Protein AF-0000000080269325 (afdb_homodimer)

Radius of gyration: 27.44 Å; Cα contacts (8 Å, |Δi|>4): 496; chains: 2; bounding box: 42×126×83 Å

pLDDT: mean 85.52, std 21.7, range [24.16, 98.81]

Organism: Selenomonas ruminantium (NCBI:txid971)

Structure (mmCIF, N/CA/C/O backbone):
data_AF-0000000080269325-model_v1
#
loop_
_entity.id
_entity.type
_entity.pdbx_description
1 polymer 'Uncharacterized protein'
#
loop_
_atom_site.group_PDB
_atom_site.id
_atom_site.type_symbol
_atom_site.label_atom_id
_atom_site.label_alt_id
_atom_site.label_comp_id
_atom_site.label_asym_id
_atom_site.label_entity_id
_atom_site.label_seq_id
_atom_site.pdbx_PDB_ins_code
_atom_site.Cartn_x
_atom_site.Cartn_y
_atom_site.Cartn_z
_atom_site.occupancy
_atom_site.B_iso_or_equiv
_atom_site.auth_seq_id
_atom_site.auth_comp_id
_atom_site.auth_asym_id
_atom_site.auth_atom_id
_atom_site.pdbx_PDB_model_num
ATOM 1 N N . MET A 1 1 ? 22.406 67.125 38.031 1 28.34 1 MET A N 1
ATOM 2 C CA . MET A 1 1 ? 22.188 66.312 36.844 1 28.34 1 MET A CA 1
ATOM 3 C C . MET A 1 1 ? 22 64.812 37.219 1 28.34 1 MET A C 1
ATOM 5 O O . MET A 1 1 ? 22.906 64.188 37.812 1 28.34 1 MET A O 1
ATOM 9 N N . LYS A 1 2 ? 20.719 64.438 37.844 1 40.41 2 LYS A N 1
ATOM 10 C CA . LYS A 1 2 ? 20.109 63.156 38.156 1 40.41 2 LYS A CA 1
ATOM 11 C C . LYS A 1 2 ? 20.344 62.125 37.031 1 40.41 2 LYS A C 1
ATOM 13 O O . LYS A 1 2 ? 20.25 62.469 35.844 1 40.41 2 LYS A O 1
ATOM 18 N N . LYS A 1 3 ? 21.219 61.062 37.281 1 39.69 3 LYS A N 1
ATOM 19 C CA . LYS A 1 3 ? 21.5 59.75 36.719 1 39.69 3 LYS A CA 1
ATOM 20 C C . LYS A 1 3 ? 20.203 59.062 36.25 1 39.69 3 LYS A C 1
ATOM 22 O O . LYS A 1 3 ? 19.406 58.625 37.094 1 39.69 3 LYS A O 1
ATOM 27 N N . ILE A 1 4 ? 19.484 59.5 35.312 1 47.56 4 ILE A N 1
ATOM 28 C CA . ILE A 1 4 ? 18.375 58.812 34.656 1 47.56 4 ILE A CA 1
ATOM 29 C C . ILE A 1 4 ? 18.812 57.469 34.156 1 47.56 4 ILE A C 1
ATOM 31 O O . ILE A 1 4 ? 19.672 57.375 33.281 1 47.56 4 ILE A O 1
ATOM 35 N N . THR A 1 5 ? 19.125 56.344 35.031 1 46.91 5 THR A N 1
ATOM 36 C CA . THR A 1 5 ? 19.297 54.938 34.688 1 46.91 5 THR A CA 1
ATOM 37 C C . THR A 1 5 ? 18.219 54.5 33.688 1 46.91 5 THR A C 1
ATOM 39 O O . THR A 1 5 ? 17.016 54.594 34 1 46.91 5 THR A O 1
ATOM 42 N N . ALA A 1 6 ? 18.406 54.594 32.344 1 46.53 6 ALA A N 1
ATOM 43 C CA . ALA A 1 6 ? 17.672 54.062 31.203 1 46.53 6 ALA A CA 1
ATOM 44 C C . ALA A 1 6 ? 17.359 52.562 31.391 1 46.53 6 ALA A C 1
ATOM 46 O O . ALA A 1 6 ? 18.281 51.75 31.578 1 46.53 6 ALA A O 1
ATOM 47 N N . ILE A 1 7 ? 16.328 52.188 32.156 1 48.53 7 ILE A N 1
ATOM 48 C CA . ILE A 1 7 ? 15.727 50.844 32.219 1 48.53 7 ILE A CA 1
ATOM 49 C C . ILE A 1 7 ? 15.547 50.281 30.828 1 48.53 7 ILE A C 1
ATOM 51 O O . ILE A 1 7 ? 14.82 50.844 30.016 1 48.53 7 ILE A O 1
ATOM 55 N N . LEU A 1 8 ? 16.547 49.688 30.172 1 48.22 8 LEU A N 1
ATOM 56 C CA . LEU A 1 8 ? 16.469 48.875 28.953 1 48.22 8 LEU A CA 1
ATOM 57 C C . LEU A 1 8 ? 15.406 47.781 29.094 1 48.22 8 LEU A C 1
ATOM 59 O O . LEU A 1 8 ? 15.531 46.906 29.938 1 48.22 8 LEU A O 1
ATOM 63 N N . THR A 1 9 ? 14.078 48.094 29.047 1 46.81 9 THR A N 1
ATOM 64 C CA . THR A 1 9 ? 13.055 47.062 28.906 1 46.81 9 THR A CA 1
ATOM 65 C C . THR A 1 9 ? 13.414 46.094 27.781 1 46.81 9 THR A C 1
ATOM 67 O O . THR A 1 9 ? 13.531 46.5 26.625 1 46.81 9 THR A O 1
ATOM 70 N N . ILE A 1 10 ? 14.242 45.125 28.062 1 47.03 10 ILE A N 1
ATOM 71 C CA . ILE A 1 10 ? 14.406 43.969 27.188 1 47.03 10 ILE A CA 1
ATOM 72 C C . ILE A 1 10 ? 13.047 43.469 26.719 1 47.03 10 ILE A C 1
ATOM 74 O O . ILE A 1 10 ? 12.25 43 27.531 1 47.03 10 ILE A O 1
ATOM 78 N N . LEU A 1 11 ? 12.352 44.25 25.828 1 45 11 LEU A N 1
ATOM 79 C CA . LEU A 1 11 ? 11.195 43.688 25.141 1 45 11 LEU A CA 1
ATOM 80 C C . LEU A 1 11 ? 11.484 42.281 24.641 1 45 11 LEU A C 1
ATOM 82 O O . LEU A 1 11 ? 12.328 42.094 23.75 1 45 11 LEU A O 1
ATOM 86 N N . LEU A 1 12 ? 11.539 41.312 25.578 1 47.03 12 LEU A N 1
ATOM 87 C CA . LEU A 1 12 ? 11.492 39.906 25.156 1 47.03 12 LEU A CA 1
ATOM 88 C C . LEU A 1 12 ? 10.438 39.719 24.078 1 47.03 12 LEU A C 1
ATOM 90 O O . LEU A 1 12 ? 9.234 39.844 24.344 1 47.03 12 LEU A O 1
ATOM 94 N N . LEU A 1 13 ? 10.727 40.281 22.844 1 44.66 13 LEU A N 1
ATOM 95 C CA . LEU A 1 13 ? 9.922 39.906 21.688 1 44.66 13 LEU A CA 1
ATOM 96 C C . LEU A 1 13 ? 9.641 38.406 21.688 1 44.66 13 LEU A C 1
ATOM 98 O O . LEU A 1 13 ? 10.555 37.594 21.516 1 44.66 13 LEU A O 1
ATOM 102 N N . LEU A 1 14 ? 8.797 37.938 22.656 1 44.41 14 LEU A N 1
ATOM 103 C CA . LEU A 1 14 ? 8.234 36.625 22.484 1 44.41 14 LEU A CA 1
ATOM 104 C C . LEU A 1 14 ? 7.773 36.375 21.062 1 44.41 14 LEU A C 1
ATOM 106 O O . LEU A 1 14 ? 6.773 36.969 20.625 1 44.41 14 LEU A O 1
ATOM 110 N N . THR A 1 15 ? 8.688 36.406 20.078 1 46.34 15 THR A N 1
ATOM 111 C CA . THR A 1 15 ? 8.297 35.906 18.766 1 46.34 15 THR A CA 1
ATOM 112 C C . THR A 1 15 ? 7.5 34.594 18.891 1 46.34 15 THR A C 1
ATOM 114 O O . THR A 1 15 ? 8.023 33.594 19.359 1 46.34 15 THR A O 1
ATOM 117 N N . MET A 1 16 ? 6.27 34.688 19.375 1 42.56 16 MET A N 1
ATOM 118 C CA . MET A 1 16 ? 5.383 33.531 19.188 1 42.56 16 MET A CA 1
ATOM 119 C C . MET A 1 16 ? 5.582 32.906 17.812 1 42.56 16 MET A C 1
ATOM 121 O O . MET A 1 16 ? 5.355 33.562 16.797 1 42.56 16 MET A O 1
ATOM 125 N N . THR A 1 17 ? 6.617 32.156 17.609 1 44.47 17 THR A N 1
ATOM 126 C CA . THR A 1 17 ? 6.645 31.312 16.422 1 44.47 17 THR A CA 1
ATOM 127 C C . THR A 1 17 ? 5.293 30.641 16.203 1 44.47 17 THR A C 1
ATOM 129 O O . THR A 1 17 ? 4.824 29.891 17.062 1 44.47 17 THR A O 1
ATOM 132 N N . LEU A 1 18 ? 4.277 31.328 15.703 1 44.25 18 LEU A N 1
ATOM 133 C CA . LEU A 1 18 ? 3.113 30.578 15.227 1 44.25 18 LEU A CA 1
ATOM 134 C C . LEU A 1 18 ? 3.527 29.25 14.617 1 44.25 18 LEU A C 1
ATOM 136 O O . LEU A 1 18 ? 4.465 29.203 13.812 1 44.25 18 LEU A O 1
ATOM 140 N N . PRO A 1 19 ? 3.371 28.203 15.367 1 44.69 19 PRO A N 1
ATOM 141 C CA . PRO A 1 19 ? 3.6 26.969 14.594 1 44.69 19 PRO A CA 1
ATOM 142 C C . PRO A 1 19 ? 3.17 27.109 13.133 1 44.69 19 PRO A C 1
ATOM 144 O O . PRO A 1 19 ? 2.072 27.594 12.852 1 44.69 19 PRO A O 1
ATOM 147 N N . ALA A 1 20 ? 4.02 27.484 12.219 1 41.28 20 ALA A N 1
ATOM 148 C CA . ALA A 1 20 ? 3.652 27.312 10.82 1 41.28 20 ALA A CA 1
ATOM 149 C C . ALA A 1 20 ? 2.68 26.156 10.641 1 41.28 20 ALA A C 1
ATOM 151 O O . ALA A 1 20 ? 2.967 25.031 11.055 1 41.28 20 ALA A O 1
ATOM 152 N N . MET A 1 21 ? 1.403 26.281 10.93 1 43.34 21 MET A N 1
ATOM 153 C CA . MET A 1 21 ? 0.507 25.234 10.422 1 43.34 21 MET A CA 1
ATOM 154 C C . MET A 1 21 ? 1.117 24.547 9.211 1 43.34 21 MET A C 1
ATOM 156 O O . MET A 1 21 ? 1.416 25.172 8.203 1 43.34 21 MET A O 1
ATOM 160 N N . ALA A 1 22 ? 2.084 23.688 9.406 1 47.84 22 ALA A N 1
ATOM 161 C CA . ALA A 1 22 ? 2.602 22.875 8.312 1 47.84 22 ALA A CA 1
ATOM 162 C C . ALA A 1 22 ? 1.527 22.625 7.258 1 47.84 22 ALA A C 1
ATOM 164 O O . ALA A 1 22 ? 0.495 22.016 7.543 1 47.84 22 ALA A O 1
ATOM 165 N N . ALA A 1 23 ? 1.062 23.625 6.52 1 56.12 23 ALA A N 1
ATOM 166 C CA . ALA A 1 23 ? 0.135 23.516 5.398 1 56.12 23 ALA A CA 1
ATOM 167 C C . ALA A 1 23 ? 0.24 22.156 4.727 1 56.12 23 ALA A C 1
ATOM 169 O O . ALA A 1 23 ? 1.342 21.641 4.52 1 56.12 23 ALA A O 1
ATOM 170 N N . SER A 1 24 ? -0.822 21.25 4.914 1 73.06 24 SER A N 1
ATOM 171 C CA . SER A 1 24 ? -0.881 19.953 4.227 1 73.06 24 SER A CA 1
ATOM 172 C C . SER A 1 24 ? -0.437 20.094 2.773 1 73.06 24 SER A C 1
ATOM 174 O O . SER A 1 24 ? -0.701 21.094 2.125 1 73.06 24 SER A O 1
ATOM 176 N N . ALA A 1 25 ? 0.505 19.266 2.439 1 88.06 25 ALA A N 1
ATOM 177 C CA . ALA A 1 25 ? 1.026 19.266 1.076 1 88.06 25 ALA A CA 1
ATOM 178 C C . ALA A 1 25 ? -0.097 19.078 0.06 1 88.06 25 ALA A C 1
ATOM 180 O O . ALA A 1 25 ? 0.002 19.547 -1.077 1 88.06 25 ALA A O 1
ATOM 181 N N . VAL A 1 26 ? -1.29 18.531 0.568 1 95.25 26 VAL A N 1
ATOM 182 C CA . VAL A 1 26 ? -2.447 18.281 -0.287 1 95.25 26 VAL A CA 1
ATOM 183 C C . VAL A 1 26 ? -3.438 19.438 -0.147 1 95.25 26 VAL A C 1
ATOM 185 O O . VAL A 1 26 ? -3.789 19.844 0.967 1 95.25 26 VAL A O 1
ATOM 188 N N . ASN A 1 27 ? -3.887 20.031 -1.16 1 94.88 27 ASN A N 1
ATOM 189 C CA . ASN A 1 27 ? -4.824 21.141 -1.066 1 94.88 27 ASN A CA 1
ATOM 190 C C . ASN A 1 27 ? -6.246 20.656 -0.793 1 94.88 27 ASN A C 1
ATOM 192 O O . ASN A 1 27 ? -6.512 19.453 -0.822 1 94.88 27 ASN A O 1
ATOM 196 N N . ARG A 1 28 ? -7.168 21.5 -0.669 1 93.38 28 ARG A N 1
ATOM 197 C CA . ARG A 1 28 ? -8.523 21.172 -0.228 1 93.38 28 ARG A CA 1
ATOM 198 C C . ARG A 1 28 ? -9.281 20.406 -1.31 1 93.38 28 ARG A C 1
ATOM 200 O O . ARG A 1 28 ? -10.188 19.625 -1.007 1 93.38 28 ARG A O 1
ATOM 207 N N . ASP A 1 29 ? -8.938 20.562 -2.557 1 95.19 29 ASP A N 1
ATOM 208 C CA . ASP A 1 29 ? -9.609 19.922 -3.68 1 95.19 29 ASP A CA 1
ATOM 209 C C . ASP A 1 29 ? -9.039 18.531 -3.938 1 95.19 29 ASP A C 1
ATOM 211 O O . ASP A 1 29 ? -9.539 17.797 -4.797 1 95.19 29 ASP A O 1
ATOM 215 N N . GLY A 1 30 ? -7.906 18.141 -3.234 1 97.31 30 GLY A N 1
ATOM 216 C CA . GLY A 1 30 ? -7.383 16.781 -3.316 1 97.31 30 GLY A CA 1
ATOM 217 C C . GLY A 1 30 ? -6.277 16.641 -4.344 1 97.31 30 GLY A C 1
ATOM 218 O O . GLY A 1 30 ? -6.113 15.57 -4.941 1 97.31 30 GLY A O 1
ATOM 219 N N . TYR A 1 31 ? -5.578 17.781 -4.59 1 97.31 31 TYR A N 1
ATOM 220 C CA . TYR A 1 31 ? -4.465 17.75 -5.531 1 97.31 31 TYR A CA 1
ATOM 221 C C . TYR A 1 31 ? -3.133 17.922 -4.809 1 97.31 31 TYR A C 1
ATOM 223 O O . TYR A 1 31 ? -3.053 18.641 -3.801 1 97.31 31 TYR A O 1
ATOM 231 N N . TYR A 1 32 ? -2.154 17.391 -5.266 1 97.81 32 TYR A N 1
ATOM 232 C CA . TYR A 1 32 ? -0.765 17.609 -4.879 1 97.81 32 TYR A CA 1
ATOM 233 C C . TYR A 1 32 ? 0.099 17.906 -6.098 1 97.81 32 TYR A C 1
ATOM 235 O O . TYR A 1 32 ? 0.252 17.062 -6.984 1 97.81 32 TYR A O 1
ATOM 243 N N . LYS A 1 33 ? 0.589 19.031 -6.234 1 96.75 33 LYS A N 1
ATOM 244 C CA . LYS A 1 33 ? 1.436 19.469 -7.344 1 96.75 33 LYS A CA 1
ATOM 245 C C . LYS A 1 33 ? 0.789 19.141 -8.68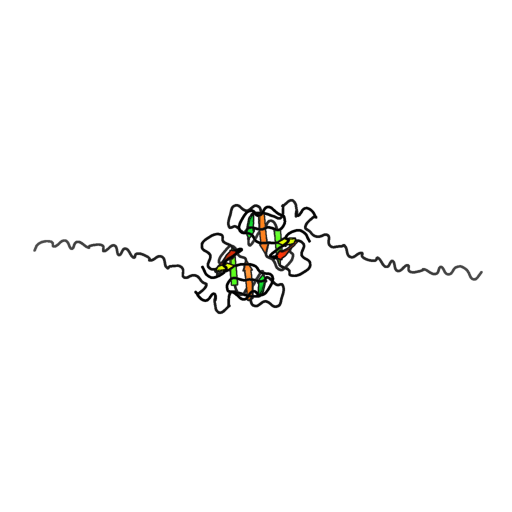8 1 96.75 33 LYS A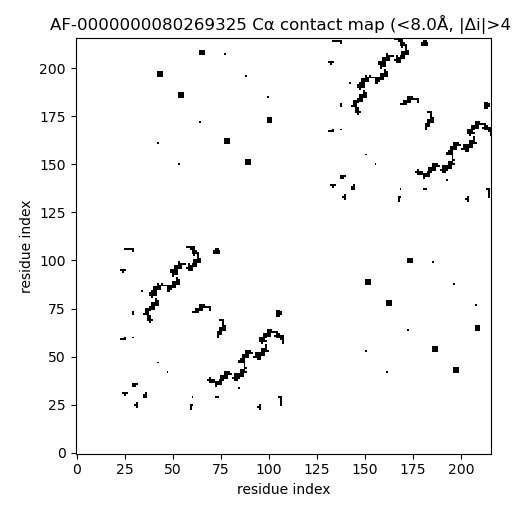 C 1
ATOM 247 O O . LYS A 1 33 ? 1.438 18.594 -9.578 1 96.75 33 LYS A O 1
ATOM 252 N N . GLY A 1 34 ? -0.516 19.359 -8.727 1 96.81 34 GLY A N 1
ATOM 253 C CA . GLY A 1 34 ? -1.25 19.234 -9.977 1 96.81 34 GLY A CA 1
ATOM 254 C C . GLY A 1 34 ? -1.789 17.828 -10.219 1 96.81 34 GLY A C 1
ATOM 255 O O . GLY A 1 34 ? -2.516 17.609 -11.188 1 96.81 34 GLY A O 1
ATOM 256 N N . ILE A 1 35 ? -1.461 16.938 -9.461 1 98.25 35 ILE A N 1
ATOM 257 C CA . ILE A 1 35 ? -1.937 15.562 -9.617 1 98.25 35 ILE A CA 1
ATOM 258 C C . ILE A 1 35 ? -3.199 15.359 -8.781 1 98.25 35 ILE A C 1
ATOM 260 O O . ILE A 1 35 ? -3.205 15.633 -7.578 1 98.25 35 ILE A O 1
ATOM 264 N N . LYS A 1 36 ? -4.246 14.977 -9.406 1 98.38 36 LYS A N 1
ATOM 265 C CA . LYS A 1 36 ? -5.469 14.617 -8.688 1 98.38 36 LYS A CA 1
ATOM 266 C C . LYS A 1 36 ? -5.293 13.305 -7.934 1 98.38 36 LYS A C 1
ATOM 268 O O . LYS A 1 36 ? -4.945 12.281 -8.523 1 98.38 36 LYS A O 1
ATOM 273 N N . LEU A 1 37 ? -5.57 13.273 -6.672 1 98.56 37 LEU A N 1
ATOM 274 C CA . LEU A 1 37 ? -5.203 12.133 -5.836 1 98.56 37 LEU A CA 1
ATOM 275 C C . LEU A 1 37 ? -6.336 11.109 -5.773 1 98.56 37 LEU A C 1
ATOM 277 O O . LEU A 1 37 ? -6.773 10.727 -4.688 1 98.56 37 LEU A O 1
ATOM 281 N N . CYS A 1 38 ? -6.75 10.727 -6.898 1 98.62 38 CYS A N 1
ATOM 282 C CA . CYS A 1 38 ? -7.621 9.578 -7.141 1 98.62 38 CYS A CA 1
ATOM 283 C C . CYS A 1 38 ? -7.305 8.922 -8.477 1 98.62 38 CYS A C 1
ATOM 285 O O . CYS A 1 38 ? -6.711 9.547 -9.359 1 98.62 38 CYS A O 1
ATOM 287 N N . GLY A 1 39 ? -7.664 7.641 -8.523 1 98.56 39 GLY A N 1
ATOM 288 C CA . GLY A 1 39 ? -7.473 6.973 -9.797 1 98.56 39 GLY A CA 1
ATOM 289 C C . GLY A 1 39 ? -6.566 5.762 -9.703 1 98.56 39 GLY A C 1
ATOM 290 O O . GLY A 1 39 ? -6.504 5.102 -8.664 1 98.56 39 GLY A O 1
ATOM 291 N N . ARG A 1 40 ? -5.965 5.418 -10.844 1 98.62 40 ARG A N 1
ATOM 292 C CA . ARG A 1 40 ? -5.066 4.273 -10.961 1 98.62 40 ARG A CA 1
ATOM 293 C C . ARG A 1 40 ? -3.66 4.629 -10.492 1 98.62 40 ARG A C 1
ATOM 295 O O . ARG A 1 40 ? -3.064 5.594 -10.984 1 98.62 40 ARG A O 1
ATOM 302 N N . VAL A 1 41 ? -3.174 3.879 -9.555 1 98.75 41 VAL A N 1
ATOM 303 C CA . VAL A 1 41 ? -1.897 4.195 -8.922 1 98.75 41 VAL A CA 1
ATOM 304 C C . VAL A 1 41 ? -0.924 3.033 -9.109 1 98.75 41 VAL A C 1
ATOM 306 O O . VAL A 1 41 ? -1.271 1.876 -8.867 1 98.75 41 VAL A O 1
ATOM 309 N N . LYS A 1 42 ? 0.211 3.33 -9.594 1 98.56 42 LYS A N 1
ATOM 310 C CA . LYS A 1 42 ? 1.264 2.322 -9.688 1 98.56 42 LYS A CA 1
ATOM 311 C C . LYS A 1 42 ? 2.342 2.553 -8.633 1 98.56 42 LYS A C 1
ATOM 313 O O . LYS A 1 42 ? 2.818 3.678 -8.461 1 98.56 42 LYS A O 1
ATOM 318 N N . VAL A 1 43 ? 2.688 1.525 -7.949 1 98.12 43 VAL A N 1
ATOM 319 C CA . VAL A 1 43 ? 3.752 1.596 -6.953 1 98.12 43 VAL A CA 1
ATOM 320 C C . VAL A 1 43 ? 5.105 1.393 -7.629 1 98.12 43 VAL A C 1
ATOM 322 O O . VAL A 1 43 ? 5.289 0.444 -8.398 1 98.12 43 VAL A O 1
ATOM 325 N N . VAL A 1 44 ? 5.992 2.273 -7.32 1 97.38 44 VAL A N 1
ATOM 326 C CA . VAL A 1 44 ? 7.328 2.156 -7.898 1 97.38 44 VAL A CA 1
ATOM 327 C C . VAL A 1 44 ? 8.383 2.328 -6.805 1 97.38 44 VAL A C 1
ATOM 329 O O . VAL A 1 44 ? 8.078 2.812 -5.711 1 97.38 44 VAL A O 1
ATOM 332 N N . GLU A 1 45 ? 9.586 1.992 -7.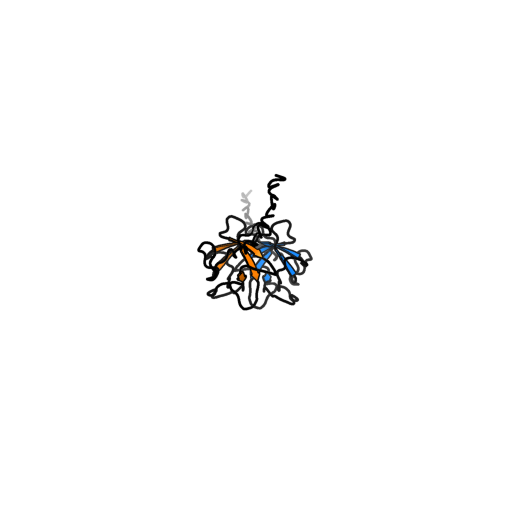168 1 95.62 45 GLU A N 1
ATOM 333 C CA . GLU A 1 45 ? 10.656 2.035 -6.176 1 95.62 45 GLU A CA 1
ATOM 334 C C . GLU A 1 45 ? 11.445 3.338 -6.273 1 95.62 45 GLU A C 1
ATOM 336 O O . GLU A 1 45 ? 12.102 3.75 -5.309 1 95.62 45 GLU A O 1
ATOM 341 N N . HIS A 1 46 ? 11.352 3.816 -7.449 1 94 46 HIS A N 1
ATOM 342 C CA . HIS A 1 46 ? 12.141 5.02 -7.691 1 94 46 HIS A CA 1
ATOM 343 C C . HIS A 1 46 ? 11.43 5.957 -8.664 1 94 46 HIS A C 1
ATOM 345 O O . HIS A 1 46 ? 10.617 5.516 -9.477 1 94 46 HIS A O 1
ATOM 351 N N . PHE A 1 47 ? 11.758 7.32 -8.539 1 96.06 47 PHE A N 1
ATOM 352 C CA . PHE A 1 47 ? 11.328 8.367 -9.461 1 96.06 47 PHE A CA 1
ATOM 353 C C . PHE A 1 47 ? 9.805 8.438 -9.523 1 96.06 47 PHE A C 1
ATOM 355 O O . PHE A 1 47 ? 9.234 8.57 -10.609 1 96.06 47 PHE A O 1
ATOM 362 N N . ALA A 1 48 ? 9.234 8.25 -8.453 1 98.12 48 ALA A N 1
ATOM 363 C CA . ALA A 1 48 ? 7.773 8.336 -8.375 1 98.12 48 ALA A CA 1
ATOM 364 C C . ALA A 1 48 ? 7.305 9.781 -8.5 1 98.12 48 ALA A C 1
ATOM 366 O O . ALA A 1 48 ? 8.047 10.719 -8.188 1 98.12 48 ALA A O 1
ATOM 367 N N . ASP A 1 49 ? 6.133 9.93 -8.945 1 98.56 49 ASP A N 1
ATOM 368 C CA . ASP A 1 49 ? 5.508 11.242 -8.922 1 98.56 49 ASP A CA 1
ATOM 369 C C . ASP A 1 49 ? 5.355 11.758 -7.496 1 98.56 49 ASP A C 1
ATOM 371 O O . ASP A 1 49 ? 5.488 12.961 -7.242 1 98.56 49 ASP A O 1
ATOM 375 N N . ILE A 1 50 ? 5.062 10.812 -6.547 1 98.56 50 ILE A N 1
ATOM 376 C CA . ILE A 1 50 ? 4.789 11.203 -5.172 1 98.56 50 ILE A CA 1
ATOM 377 C C . ILE A 1 50 ? 5.398 10.18 -4.211 1 98.56 50 ILE A C 1
ATOM 379 O O . ILE A 1 50 ? 5.191 8.977 -4.363 1 98.56 50 ILE A O 1
ATOM 383 N N . LYS A 1 51 ? 6.082 10.633 -3.258 1 98.19 51 LYS A N 1
ATOM 384 C CA . LYS A 1 51 ? 6.52 9.812 -2.137 1 98.19 51 LYS A CA 1
ATOM 385 C C . LYS A 1 51 ? 5.512 9.859 -0.991 1 98.19 51 LYS A C 1
ATOM 387 O O . LYS A 1 51 ? 5.18 10.938 -0.495 1 98.19 51 LYS A O 1
ATOM 392 N N . VAL A 1 52 ? 5.074 8.68 -0.596 1 98.06 52 VAL A N 1
ATOM 393 C CA . VAL A 1 52 ? 3.994 8.664 0.385 1 98.06 52 VAL A CA 1
ATOM 394 C C . VAL A 1 52 ? 4.43 7.875 1.618 1 98.06 52 VAL A C 1
ATOM 396 O O . VAL A 1 52 ? 5.117 6.859 1.503 1 98.06 52 VAL A O 1
ATOM 399 N N . LYS A 1 53 ? 4.109 8.352 2.746 1 98 53 LYS A N 1
ATOM 400 C CA . LYS A 1 53 ? 4.273 7.629 4.004 1 98 53 LYS A CA 1
ATOM 401 C C . LYS A 1 53 ? 2.922 7.215 4.578 1 98 53 LYS A C 1
ATOM 403 O O . LYS A 1 53 ? 2.004 8.031 4.672 1 98 53 LYS A O 1
ATOM 408 N N . VAL A 1 54 ? 2.822 5.953 4.914 1 98 54 VAL A N 1
ATOM 409 C CA . VAL A 1 54 ? 1.598 5.473 5.543 1 98 54 VAL A CA 1
ATOM 410 C C . VAL A 1 54 ? 1.633 5.781 7.039 1 98 54 VAL A C 1
ATOM 412 O O . VAL A 1 54 ? 2.6 5.441 7.727 1 98 54 VAL A O 1
ATOM 415 N N . VAL A 1 55 ? 0.559 6.391 7.523 1 97.25 55 VAL A N 1
ATOM 416 C CA . VAL A 1 55 ? 0.505 6.77 8.93 1 97.25 55 VAL A CA 1
ATOM 417 C C . VAL A 1 55 ? -0.841 6.363 9.523 1 97.25 55 VAL A C 1
ATOM 419 O O . VAL A 1 55 ? -1.778 6.039 8.789 1 97.25 55 VAL A O 1
ATOM 422 N N . GLU A 1 56 ? -0.898 6.41 10.82 1 95.69 56 GLU A N 1
ATOM 423 C CA . GLU A 1 56 ? -2.148 6.098 11.508 1 95.69 56 GLU A CA 1
ATOM 424 C C . GLU A 1 56 ? -2.875 7.371 11.938 1 95.69 56 GLU A C 1
ATOM 426 O O . GLU A 1 56 ? -4.09 7.355 12.148 1 95.69 56 GLU A O 1
ATOM 431 N N . SER A 1 57 ? -1.997 8.391 12.062 1 94.06 57 SER A N 1
ATOM 432 C CA . SER A 1 57 ? -2.578 9.625 12.578 1 94.06 57 SER A CA 1
ATOM 433 C C . SER A 1 57 ? -2.1 10.836 11.781 1 94.06 57 SER A C 1
ATOM 435 O O . SER A 1 57 ? -0.991 10.828 11.234 1 94.06 57 SER A O 1
ATOM 437 N N . PHE A 1 58 ? -2.982 11.875 11.648 1 94 58 PHE A N 1
ATOM 438 C CA . PHE A 1 58 ? -2.721 13.172 11.039 1 94 58 PHE A CA 1
ATOM 439 C C . PHE A 1 58 ? -2.293 13.016 9.586 1 94 58 PHE A C 1
ATOM 441 O O . PHE A 1 58 ? -1.267 13.555 9.172 1 94 58 PHE A O 1
ATOM 448 N N . PRO A 1 59 ? -2.957 12.32 8.922 1 97.12 59 PRO A N 1
ATOM 449 C CA . PRO A 1 59 ? -2.648 12.188 7.492 1 97.12 59 PRO A CA 1
ATOM 450 C C . PRO A 1 59 ? -3.002 13.438 6.691 1 97.12 59 PRO A C 1
ATOM 452 O O . PRO A 1 59 ? -3.77 14.273 7.16 1 97.12 59 PRO A O 1
ATOM 455 N N . ASP A 1 60 ? -2.373 13.578 5.602 1 97.5 60 ASP A N 1
ATOM 456 C CA . ASP A 1 60 ? -2.785 14.586 4.625 1 97.5 60 ASP A CA 1
ATOM 457 C C . ASP A 1 60 ? -3.963 14.086 3.789 1 97.5 60 ASP A C 1
ATOM 459 O O . ASP A 1 60 ? -4.766 14.883 3.303 1 97.5 60 ASP A O 1
ATOM 463 N N . LEU A 1 61 ? -4.043 12.758 3.588 1 98.25 61 LEU A N 1
ATOM 464 C CA . LEU A 1 61 ? -5.031 12.125 2.721 1 98.25 61 LEU A CA 1
ATOM 465 C C . LEU A 1 61 ? -5.445 10.766 3.268 1 98.25 61 LEU A C 1
ATOM 467 O O . LEU A 1 61 ? -4.594 9.953 3.637 1 98.25 61 LEU A O 1
ATOM 471 N N . LYS A 1 62 ? -6.695 10.562 3.314 1 98.25 62 LYS A N 1
ATOM 472 C CA . LYS A 1 62 ? -7.234 9.234 3.582 1 98.25 62 LYS A CA 1
ATOM 473 C C . LYS A 1 62 ? -7.488 8.477 2.283 1 98.25 62 LYS A C 1
ATOM 475 O O . LYS A 1 62 ? -8.164 8.977 1.386 1 98.25 62 LYS A O 1
ATOM 480 N N . VAL A 1 63 ? -6.945 7.285 2.238 1 98.62 63 VAL A N 1
ATOM 481 C CA . VAL A 1 63 ? -6.988 6.535 0.989 1 98.62 63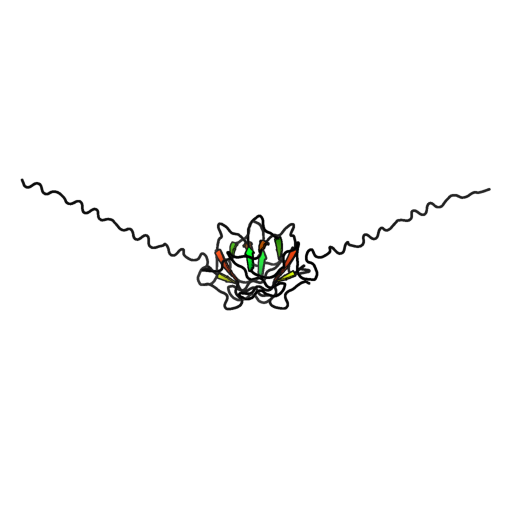 VAL A CA 1
ATOM 482 C C . VAL A 1 63 ? -7.82 5.27 1.176 1 98.62 63 VAL A C 1
ATOM 484 O O . VAL A 1 63 ? -7.59 4.5 2.111 1 98.62 63 VAL A O 1
ATOM 487 N N . LYS A 1 64 ? -8.789 5.125 0.405 1 98.44 64 LYS A N 1
ATOM 488 C CA . LYS A 1 64 ? -9.539 3.875 0.29 1 98.44 64 LYS A CA 1
ATOM 489 C C . LYS A 1 64 ? -9.133 3.105 -0.964 1 98.44 64 LYS A C 1
ATOM 491 O O . LYS A 1 64 ? -9.281 3.607 -2.08 1 98.44 64 LYS A O 1
ATOM 496 N N . VAL A 1 65 ? -8.641 1.937 -0.768 1 98.12 65 VAL A N 1
ATOM 497 C CA . VAL A 1 65 ? -8.258 1.102 -1.903 1 98.12 65 VAL A CA 1
ATOM 498 C C . VAL A 1 65 ? -9.508 0.487 -2.531 1 98.12 65 VAL A C 1
ATOM 500 O O . VAL A 1 65 ? -10.336 -0.101 -1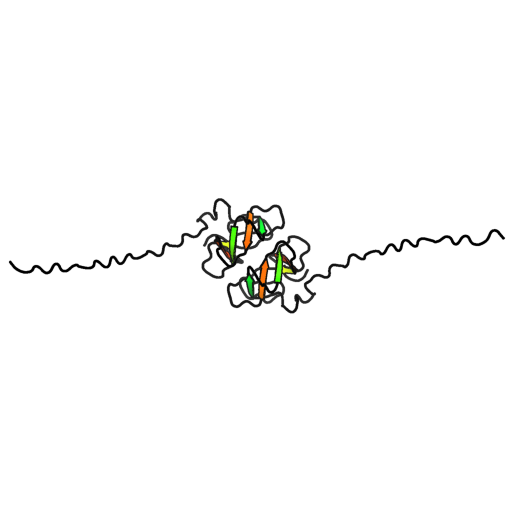.832 1 98.12 65 VAL A O 1
ATOM 503 N N . VAL A 1 66 ? -9.578 0.621 -3.822 1 97.88 66 VAL A N 1
ATOM 504 C CA . VAL A 1 66 ? -10.75 0.092 -4.52 1 97.88 66 VAL A CA 1
ATOM 505 C C . VAL A 1 66 ? -10.305 -0.758 -5.707 1 97.88 66 VAL A C 1
ATOM 507 O O . VAL A 1 66 ? -9.172 -0.629 -6.18 1 97.88 66 VAL A O 1
ATOM 510 N N . GLU A 1 67 ? -11.219 -1.533 -6.227 1 96.75 67 GLU A N 1
ATOM 511 C CA . GLU A 1 67 ? -10.883 -2.414 -7.344 1 96.75 67 GLU A CA 1
ATOM 512 C C . GLU A 1 67 ? -11.367 -1.832 -8.672 1 96.75 67 GLU A C 1
ATOM 514 O O . GLU A 1 67 ? -10.93 -2.262 -9.734 1 96.75 67 GLU A O 1
ATOM 519 N N . ALA A 1 68 ? -12.367 -0.924 -8.422 1 94.62 68 ALA A N 1
ATOM 520 C CA . ALA A 1 68 ? -12.938 -0.343 -9.641 1 94.62 68 ALA A CA 1
ATOM 521 C C . ALA A 1 68 ? -13.445 1.073 -9.383 1 94.62 68 ALA A C 1
ATOM 523 O O . ALA A 1 68 ? -13.773 1.426 -8.25 1 94.62 68 ALA A O 1
ATOM 524 N N . PHE A 1 69 ? -13.367 1.907 -10.391 1 93.88 69 PHE A N 1
ATOM 525 C CA . PHE A 1 69 ? -13.984 3.227 -10.477 1 93.88 69 PHE A CA 1
ATOM 526 C C . PHE A 1 69 ? -13.445 4.145 -9.383 1 93.88 69 PHE A C 1
ATOM 528 O O . PHE A 1 69 ? -14.211 4.676 -8.578 1 93.88 69 PHE A O 1
ATOM 535 N N . PRO A 1 70 ? -12.172 4.273 -9.336 1 97.38 70 PRO A N 1
ATOM 536 C CA . PRO A 1 70 ? -11.594 5.227 -8.383 1 97.38 70 PRO A CA 1
ATOM 537 C C . PRO A 1 70 ? -11.836 6.68 -8.781 1 97.38 70 PRO A C 1
ATOM 539 O O . PRO A 1 70 ? -10.906 7.375 -9.203 1 97.38 70 PRO A O 1
ATOM 542 N N . ASP A 1 71 ? -13.062 7.191 -8.5 1 96.44 71 ASP A N 1
ATOM 543 C CA . ASP A 1 71 ? -13.492 8.461 -9.094 1 96.44 71 ASP A CA 1
ATOM 544 C C . ASP A 1 71 ? -13.508 9.57 -8.047 1 96.44 71 ASP A C 1
ATOM 546 O O . ASP A 1 71 ? -13.641 10.75 -8.391 1 96.44 71 ASP A O 1
ATOM 550 N N . LYS A 1 72 ? -13.344 9.219 -6.824 1 97.44 72 LYS A N 1
ATOM 551 C CA . LYS A 1 72 ? -13.375 10.211 -5.758 1 97.44 72 LYS A CA 1
ATOM 552 C C . LYS A 1 72 ? -11.992 10.406 -5.148 1 97.44 72 LYS A C 1
ATOM 554 O O . LYS A 1 72 ? -11.195 9.469 -5.086 1 97.44 72 LYS A O 1
ATOM 559 N N . ILE A 1 73 ? -11.773 11.594 -4.641 1 98.5 73 ILE A N 1
ATOM 560 C CA . ILE A 1 73 ? -10.5 11.883 -3.99 1 98.5 73 ILE A CA 1
ATOM 561 C C . ILE A 1 73 ? -10.242 10.875 -2.877 1 98.5 73 ILE A C 1
ATOM 563 O O . ILE A 1 73 ? -11.133 10.594 -2.064 1 98.5 73 ILE A O 1
ATOM 567 N N . GLY A 1 74 ? -9.047 10.297 -2.912 1 98.62 74 GLY A N 1
ATOM 568 C CA . GLY A 1 74 ? -8.688 9.32 -1.896 1 98.62 74 GLY A CA 1
ATOM 569 C C . GLY A 1 74 ? -8.977 7.887 -2.312 1 98.62 74 GLY A C 1
ATOM 570 O O . GLY A 1 74 ? -8.586 6.945 -1.62 1 98.62 74 GLY A O 1
ATOM 571 N N . GLU A 1 75 ? -9.664 7.707 -3.395 1 98.69 75 GLU A N 1
ATOM 572 C CA . GLU A 1 75 ? -9.859 6.352 -3.904 1 98.69 75 GLU A CA 1
ATOM 573 C C . GLU A 1 75 ? -8.742 5.953 -4.859 1 98.69 75 GLU A C 1
ATOM 575 O O . GLU A 1 75 ? -8.547 6.594 -5.895 1 98.69 75 GLU A O 1
ATOM 580 N N . TRP A 1 76 ? -8.008 4.852 -4.504 1 98.75 76 TRP A N 1
ATOM 581 C CA . TRP A 1 76 ? -6.875 4.395 -5.305 1 98.75 76 TRP A CA 1
ATOM 582 C C . TRP A 1 76 ? -7.082 2.961 -5.773 1 98.75 76 TRP A C 1
ATOM 584 O O . TRP A 1 76 ? -7.398 2.078 -4.973 1 98.75 76 TRP A O 1
ATOM 594 N N . LYS A 1 77 ? -7.047 2.723 -6.988 1 98.62 77 LYS A N 1
ATOM 595 C CA . LYS A 1 77 ? -6.887 1.385 -7.551 1 98.62 77 LYS A CA 1
ATOM 596 C C . LYS A 1 77 ? -5.438 1.124 -7.945 1 98.62 77 LYS A C 1
ATOM 598 O O . LYS A 1 77 ? -4.914 1.762 -8.859 1 98.62 77 LYS A O 1
ATOM 603 N N . PHE A 1 78 ? -4.809 0.194 -7.301 1 98.12 78 PHE A N 1
ATOM 604 C CA . PHE A 1 78 ? -3.412 -0.102 -7.598 1 98.12 78 PHE A CA 1
ATOM 605 C C . PHE A 1 78 ? -3.297 -0.957 -8.852 1 98.12 78 PHE A C 1
ATOM 607 O O . PHE A 1 78 ? -4.02 -1.943 -9.008 1 98.12 78 PHE A O 1
ATOM 614 N N . VAL A 1 79 ? -2.387 -0.553 -9.727 1 97.38 79 VAL A N 1
ATOM 615 C CA . VAL A 1 79 ? -2.254 -1.226 -11.016 1 97.38 79 VAL A CA 1
ATOM 616 C C . VAL A 1 79 ? -0.778 -1.472 -11.32 1 97.38 79 VAL A C 1
ATOM 618 O O . VAL A 1 79 ? 0.1 -0.874 -10.688 1 97.38 79 VAL A O 1
ATOM 621 N N . GLU A 1 80 ? -0.534 -2.287 -12.32 1 96.06 80 GLU A N 1
ATOM 622 C CA . GLU A 1 80 ? 0.828 -2.559 -12.773 1 96.06 80 GLU A CA 1
ATOM 623 C C . GLU A 1 80 ? 1.204 -1.671 -13.953 1 96.06 80 GLU A C 1
ATOM 625 O O . GLU A 1 80 ? 2.387 -1.448 -14.219 1 96.06 80 GLU A O 1
ATOM 630 N N . SER A 1 81 ? 0.125 -1.302 -14.625 1 95.94 81 SER A N 1
ATOM 631 C CA . SER A 1 81 ? 0.313 -0.435 -15.781 1 95.94 81 SER A CA 1
ATOM 632 C C . SER A 1 81 ? -0.938 0.388 -16.062 1 95.94 81 SER A C 1
ATOM 634 O O . SER A 1 81 ? -1.998 0.135 -15.492 1 95.94 81 SER A O 1
ATOM 636 N N . GLY A 1 82 ? -0.79 1.459 -16.906 1 97.38 82 GLY A N 1
ATOM 637 C CA . GLY A 1 82 ? -1.92 2.32 -17.203 1 97.38 82 GLY A CA 1
ATOM 638 C C . GLY A 1 82 ? -2.285 3.256 -16.078 1 97.38 82 GLY A C 1
ATOM 639 O O . GLY A 1 82 ? -3.467 3.508 -15.82 1 97.38 82 GLY A O 1
ATOM 640 N N . GLU A 1 83 ? -1.271 3.674 -15.305 1 98.06 83 GLU A N 1
ATOM 641 C CA . GLU A 1 83 ? -1.496 4.465 -14.094 1 98.06 83 GLU A CA 1
ATOM 642 C C . GLU A 1 83 ? -1.751 5.93 -14.438 1 98.06 83 GLU A C 1
ATOM 644 O O . GLU A 1 83 ? -1.27 6.43 -15.461 1 98.06 83 GLU A O 1
ATOM 649 N N . ASP A 1 84 ? -2.502 6.504 -13.625 1 98.56 84 ASP A N 1
ATOM 650 C CA . ASP A 1 84 ? -2.66 7.957 -13.672 1 98.56 84 ASP A CA 1
ATOM 651 C C . ASP A 1 84 ? -1.473 8.656 -13.008 1 98.56 84 ASP A C 1
ATOM 653 O O . ASP A 1 84 ? -1.05 9.727 -13.461 1 98.56 84 ASP A O 1
ATOM 657 N N . PHE A 1 85 ? -0.881 8.086 -11.953 1 98.75 85 PHE A N 1
ATOM 658 C CA . PHE A 1 85 ? 0.337 8.562 -11.305 1 98.75 85 PHE A CA 1
ATOM 659 C C . PHE A 1 85 ? 1.015 7.434 -10.531 1 98.75 85 PHE A C 1
ATOM 661 O O . PHE A 1 85 ? 0.428 6.367 -10.344 1 98.75 85 PHE A O 1
ATOM 668 N N . THR A 1 86 ? 2.191 7.684 -10.109 1 98.69 86 THR A N 1
ATOM 669 C CA . THR A 1 86 ? 2.965 6.668 -9.398 1 98.69 86 THR A CA 1
ATOM 670 C C . THR A 1 86 ? 3.27 7.117 -7.977 1 98.69 86 THR A C 1
ATOM 672 O O . THR A 1 86 ? 3.383 8.32 -7.707 1 98.69 86 THR A O 1
ATOM 675 N N . VAL A 1 87 ? 3.379 6.129 -7.113 1 98.5 87 VAL A N 1
ATOM 676 C CA . VAL A 1 87 ? 3.75 6.434 -5.734 1 98.5 87 VAL A CA 1
ATOM 677 C C . VAL A 1 87 ? 4.922 5.551 -5.309 1 98.5 87 VAL A C 1
ATOM 679 O O . VAL A 1 87 ? 5.059 4.418 -5.785 1 98.5 87 VAL A O 1
ATOM 682 N N . GLN A 1 88 ? 5.727 6.082 -4.578 1 98.19 88 GLN A N 1
ATOM 683 C CA . GLN A 1 88 ? 6.75 5.355 -3.83 1 98.19 88 GLN A CA 1
ATOM 684 C C . GLN A 1 88 ? 6.484 5.418 -2.33 1 98.19 88 GLN A C 1
ATOM 686 O O . GLN A 1 88 ? 6.363 6.508 -1.763 1 98.19 88 GLN A O 1
ATOM 691 N N . PHE A 1 89 ? 6.363 4.258 -1.691 1 97.94 89 PHE A N 1
ATOM 692 C CA . PHE A 1 89 ? 6.168 4.227 -0.247 1 97.94 89 PHE A CA 1
ATOM 693 C C . PHE A 1 89 ? 7.492 4.414 0.481 1 97.94 89 PHE A C 1
ATOM 695 O O . PHE A 1 89 ? 8.453 3.686 0.228 1 97.94 89 PHE A O 1
ATOM 702 N N . VAL A 1 90 ? 7.457 5.371 1.401 1 96.62 90 VAL A N 1
ATOM 703 C CA . VAL A 1 90 ? 8.695 5.699 2.1 1 96.62 90 VAL A CA 1
ATOM 704 C C . VAL A 1 90 ? 8.414 5.875 3.59 1 96.62 90 VAL A C 1
ATOM 706 O O . VAL A 1 90 ? 7.266 6.059 3.996 1 96.62 90 VAL A O 1
ATOM 709 N N . GLU A 1 91 ? 9.492 5.809 4.355 1 94.56 91 GLU A N 1
ATOM 710 C CA . GLU A 1 91 ? 9.391 6.07 5.789 1 94.56 91 GLU A CA 1
ATOM 711 C C . GLU A 1 91 ? 9.898 7.469 6.129 1 94.56 91 GLU A C 1
ATOM 713 O O . GLU A 1 91 ? 9.422 8.094 7.086 1 94.56 91 GLU A O 1
ATOM 718 N N . ASN A 1 92 ? 10.797 7.844 5.227 1 92.56 92 ASN A N 1
ATOM 719 C CA . ASN A 1 92 ? 11.438 9.133 5.5 1 92.56 92 ASN A CA 1
ATOM 720 C C . ASN A 1 92 ? 11.273 10.094 4.328 1 92.56 92 ASN A C 1
ATOM 722 O O . ASN A 1 92 ? 11.281 9.672 3.168 1 92.56 92 ASN A O 1
ATOM 726 N N . PHE A 1 93 ? 11.07 11.414 4.66 1 94.56 93 PHE A N 1
ATOM 727 C CA . PHE A 1 93 ? 10.992 12.523 3.725 1 94.56 93 PHE A CA 1
ATOM 728 C C . PHE A 1 93 ? 9.852 12.328 2.736 1 94.56 93 PHE A C 1
ATOM 730 O O . PHE A 1 93 ? 10.047 12.422 1.524 1 94.56 93 PHE A O 1
ATOM 737 N N . PRO A 1 94 ? 8.766 12.023 3.211 1 97.38 94 PRO A N 1
ATOM 738 C CA . PRO A 1 94 ? 7.613 11.883 2.318 1 97.38 94 PRO A CA 1
ATOM 739 C C . PRO A 1 94 ? 7.125 13.227 1.772 1 97.38 94 PRO A C 1
ATOM 741 O O . PRO A 1 94 ? 7.359 14.266 2.385 1 97.38 94 PRO A O 1
ATOM 744 N N . ASP A 1 95 ? 6.566 13.141 0.618 1 97.75 95 ASP A N 1
ATOM 745 C CA . ASP A 1 95 ? 5.848 14.305 0.098 1 97.75 95 ASP A CA 1
ATOM 746 C C . ASP A 1 95 ? 4.504 14.477 0.804 1 97.75 95 ASP A C 1
ATOM 748 O O . ASP A 1 95 ? 4.125 15.602 1.152 1 97.75 95 ASP A O 1
ATOM 752 N N . ILE A 1 96 ? 3.771 13.375 0.969 1 98.12 96 ILE A N 1
ATOM 753 C CA . ILE A 1 96 ? 2.498 13.43 1.676 1 98.12 96 ILE A CA 1
ATOM 754 C C . ILE A 1 96 ? 2.361 12.203 2.578 1 98.12 96 ILE A C 1
ATOM 756 O O . ILE A 1 96 ? 3.02 11.188 2.357 1 98.12 96 ILE A O 1
ATOM 760 N N . LYS A 1 97 ? 1.483 12.289 3.533 1 97.69 97 LYS A N 1
ATOM 761 C CA . LYS A 1 97 ? 1.132 11.195 4.434 1 97.69 97 LYS A CA 1
ATOM 762 C C . LYS A 1 97 ? -0.282 10.688 4.156 1 97.69 97 LYS A C 1
ATOM 764 O O . LYS A 1 97 ? -1.22 11.484 4.051 1 97.69 97 LYS A O 1
ATOM 769 N N . ILE A 1 98 ? -0.343 9.367 4.078 1 98.31 98 ILE A N 1
ATOM 770 C CA . ILE A 1 98 ? -1.674 8.828 3.828 1 98.31 98 ILE A CA 1
ATOM 771 C C . ILE A 1 98 ? -2.055 7.855 4.945 1 98.31 98 ILE A C 1
ATOM 773 O O . ILE A 1 98 ? -1.183 7.262 5.586 1 98.31 98 ILE A O 1
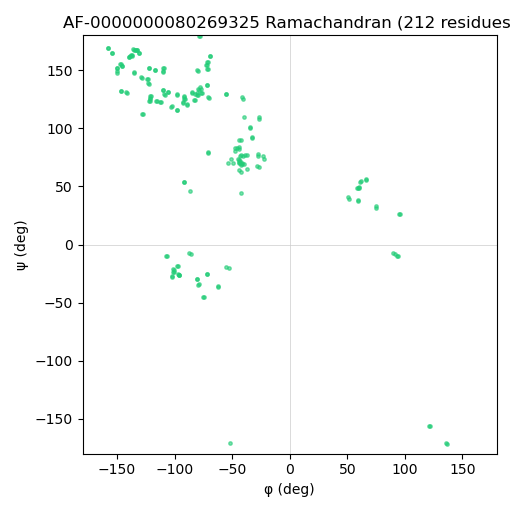ATOM 777 N N . LYS A 1 99 ? -3.318 7.762 5.16 1 98.19 99 LYS A N 1
ATOM 778 C CA . LYS A 1 99 ? -3.908 6.727 6.004 1 98.19 99 LYS A CA 1
ATOM 779 C C . LYS A 1 99 ? -4.918 5.891 5.223 1 98.19 99 LYS A C 1
ATOM 781 O O . LYS A 1 99 ? -5.828 6.434 4.594 1 98.19 99 LYS A O 1
ATOM 786 N N . TYR A 1 100 ? -4.699 4.598 5.254 1 98.12 100 TYR A N 1
ATOM 787 C CA . TYR A 1 100 ? -5.676 3.725 4.609 1 98.12 100 TYR A CA 1
ATOM 788 C C . TYR A 1 100 ? -6.965 3.658 5.422 1 98.12 100 TYR A C 1
ATOM 790 O O . TYR A 1 100 ? -6.93 3.498 6.645 1 98.12 100 TYR A O 1
ATOM 798 N N . VAL A 1 101 ? -8.07 3.729 4.684 1 97.62 101 VAL A N 1
ATOM 799 C CA . VAL A 1 101 ? -9.367 3.664 5.352 1 97.62 101 VAL A CA 1
ATOM 800 C C . VAL A 1 101 ? -10.32 2.775 4.551 1 97.62 101 VAL A C 1
ATOM 802 O O . VAL A 1 101 ? -10.086 2.51 3.371 1 97.62 101 VAL A O 1
ATOM 805 N N . ASN A 1 102 ? -11.359 2.387 5.242 1 96.06 102 ASN A N 1
ATOM 806 C CA . ASN A 1 102 ? -12.359 1.563 4.578 1 96.06 102 ASN A CA 1
ATOM 807 C C . ASN A 1 102 ? -13.547 2.398 4.105 1 96.06 102 ASN A C 1
ATOM 809 O O . ASN A 1 102 ? -14.32 1.96 3.25 1 96.06 102 ASN A O 1
ATOM 813 N N . ALA A 1 103 ? -13.586 3.605 4.75 1 94.56 103 ALA A N 1
ATOM 814 C CA . ALA A 1 103 ? -14.688 4.5 4.41 1 94.56 103 ALA A CA 1
ATOM 815 C C . ALA A 1 103 ? -14.281 5.961 4.555 1 94.56 103 ALA A C 1
ATOM 817 O O . ALA A 1 103 ? -13.312 6.273 5.254 1 94.56 103 ALA A O 1
ATOM 818 N N . PHE A 1 104 ? -14.922 6.832 3.764 1 95.62 104 PHE A N 1
ATOM 819 C CA . PHE A 1 104 ? -14.781 8.281 3.83 1 95.62 104 PHE A CA 1
ATOM 820 C C . PHE A 1 104 ? -13.375 8.711 3.428 1 95.62 104 PHE A C 1
ATOM 822 O O . PHE A 1 104 ? -12.695 9.406 4.184 1 95.62 104 PHE A O 1
ATOM 829 N N . PRO A 1 105 ? -12.992 8.32 2.295 1 97.88 105 PRO A N 1
ATOM 830 C CA . PRO A 1 105 ? -11.695 8.797 1.797 1 97.88 105 PRO A CA 1
ATOM 831 C C . PRO A 1 105 ? -11.711 10.289 1.466 1 97.88 105 PRO A C 1
ATOM 833 O O . PRO A 1 105 ? -12.781 10.891 1.332 1 97.88 105 PRO A O 1
ATOM 836 N N . GLY A 1 106 ? -10.547 10.828 1.367 1 97.06 106 GLY A N 1
ATOM 837 C CA . GLY A 1 106 ? -10.461 12.234 1.008 1 97.06 106 GLY A CA 1
ATOM 838 C C . GLY A 1 106 ? -9.453 13.008 1.843 1 97.06 106 GLY A C 1
ATOM 839 O O . GLY A 1 106 ? -8.648 12.406 2.561 1 97.06 106 GLY A O 1
ATOM 840 N N . VAL A 1 107 ? -9.523 14.312 1.651 1 95.75 107 VAL A N 1
ATOM 841 C CA . VAL A 1 107 ? -8.578 15.188 2.334 1 95.75 107 VAL A CA 1
ATOM 842 C C . VAL A 1 107 ? -9 15.367 3.791 1 95.75 107 VAL A C 1
ATOM 844 O O . VAL A 1 107 ? -10.188 15.484 4.09 1 95.75 107 VAL A O 1
ATOM 847 N N . GLU A 1 108 ? -7.977 15.25 4.539 1 82.31 108 GLU A N 1
ATOM 848 C CA . GLU A 1 108 ? -8.273 15.438 5.957 1 82.31 108 GLU A CA 1
ATOM 849 C C . GLU A 1 108 ? -8.438 16.906 6.293 1 82.31 108 GLU A C 1
ATOM 851 O O . GLU A 1 108 ? -7.809 17.766 5.672 1 82.31 108 GLU A O 1
ATOM 856 N N . MET B 1 1 ? 28.188 -60.312 -45.469 1 24.16 1 MET B N 1
ATOM 857 C CA . MET B 1 1 ? 27.453 -59.969 -44.25 1 24.16 1 MET B CA 1
ATOM 858 C C . MET B 1 1 ? 27.516 -58.469 -44 1 24.16 1 MET B C 1
ATOM 860 O O . MET B 1 1 ? 28.594 -57.906 -43.875 1 24.16 1 MET B O 1
ATOM 864 N N . LYS B 1 2 ? 26.641 -57.719 -44.812 1 42.19 2 LYS B N 1
ATOM 865 C CA . LYS B 1 2 ? 26.062 -56.375 -44.875 1 42.19 2 LYS B CA 1
ATOM 866 C C . LYS B 1 2 ? 25.625 -55.906 -43.5 1 42.19 2 LYS B C 1
ATOM 868 O O . LYS B 1 2 ? 24.484 -56.125 -43.094 1 42.19 2 LYS B O 1
ATOM 873 N N . LYS B 1 3 ? 26.562 -56.156 -42.438 1 34.78 3 LYS B N 1
ATOM 874 C CA . LYS B 1 3 ? 26.156 -56 -41.062 1 34.78 3 LYS B CA 1
ATOM 875 C C . LYS B 1 3 ? 25.516 -54.656 -40.812 1 34.78 3 LYS B C 1
ATOM 877 O O . LYS B 1 3 ? 25.609 -53.75 -41.656 1 34.78 3 LYS B O 1
ATOM 882 N N . ILE B 1 4 ? 25.25 -54.281 -39.344 1 42.34 4 ILE B N 1
ATOM 883 C CA . ILE B 1 4 ? 24.422 -53.688 -38.281 1 42.34 4 ILE B CA 1
ATOM 884 C C . ILE B 1 4 ? 24.688 -52.188 -38.156 1 42.34 4 ILE B C 1
ATOM 886 O O . ILE B 1 4 ? 25.734 -51.781 -37.688 1 42.34 4 ILE B O 1
ATOM 890 N N . THR B 1 5 ? 24.75 -51.375 -39.281 1 48.12 5 THR B N 1
ATOM 891 C CA . THR B 1 5 ? 24.75 -49.938 -39.094 1 48.12 5 THR B CA 1
ATOM 892 C C . THR B 1 5 ? 23.703 -49.531 -38.062 1 48.12 5 THR B C 1
ATOM 894 O O . THR B 1 5 ? 22.516 -49.75 -38.25 1 48.12 5 THR B O 1
ATOM 897 N N . ALA B 1 6 ? 24.047 -49.594 -36.688 1 42.22 6 ALA B N 1
ATOM 898 C CA . ALA B 1 6 ? 23.344 -49.094 -35.5 1 42.22 6 ALA B CA 1
ATOM 899 C C . ALA B 1 6 ? 22.812 -47.688 -35.719 1 42.22 6 ALA B C 1
ATOM 901 O O . ALA B 1 6 ? 23.562 -46.781 -36.125 1 42.22 6 ALA B O 1
ATOM 902 N N . ILE B 1 7 ? 21.594 -47.5 -36.219 1 48.28 7 ILE B N 1
ATOM 903 C CA . ILE B 1 7 ? 20.688 -46.344 -36.25 1 48.28 7 ILE B CA 1
ATOM 904 C C . ILE B 1 7 ? 20.75 -45.625 -34.875 1 48.28 7 ILE B C 1
ATOM 906 O O . ILE B 1 7 ? 20.391 -46.219 -33.844 1 48.28 7 ILE B O 1
ATOM 910 N N . LEU B 1 8 ? 21.781 -44.844 -34.531 1 47.78 8 LEU B N 1
ATOM 911 C CA . LEU B 1 8 ? 21.812 -43.969 -33.375 1 47.78 8 LEU B CA 1
ATOM 912 C C . LEU B 1 8 ? 20.547 -43.094 -33.312 1 47.78 8 LEU B C 1
ATOM 914 O O . LEU B 1 8 ? 20.312 -42.25 -34.188 1 47.78 8 LEU B O 1
ATOM 918 N N . THR B 1 9 ? 19.328 -43.688 -33 1 45.91 9 THR B N 1
ATOM 919 C CA . THR B 1 9 ? 18.156 -42.875 -32.656 1 45.91 9 THR B CA 1
ATOM 920 C C . THR B 1 9 ? 18.531 -41.781 -31.656 1 45.91 9 THR B C 1
ATOM 922 O O . THR B 1 9 ? 19 -42.094 -30.562 1 45.91 9 THR B O 1
ATOM 925 N N . ILE B 1 10 ? 19.047 -40.688 -32.125 1 47.16 10 ILE B N 1
ATOM 926 C CA . ILE B 1 10 ? 19.141 -39.5 -31.312 1 47.16 10 ILE B CA 1
ATOM 927 C C . ILE B 1 10 ? 17.828 -39.281 -30.547 1 47.16 10 ILE B C 1
ATOM 929 O O . ILE B 1 10 ? 16.781 -39.062 -31.141 1 47.16 10 ILE B O 1
ATOM 933 N N . LEU B 1 11 ? 17.547 -40.156 -29.516 1 43.69 11 LEU B N 1
ATOM 934 C CA . LEU B 1 11 ? 16.469 -39.844 -28.578 1 43.69 11 LEU B CA 1
ATOM 935 C C . LEU B 1 11 ? 16.531 -38.406 -28.141 1 43.69 11 LEU B C 1
ATOM 937 O O . LEU B 1 11 ? 17.484 -37.969 -27.484 1 43.69 11 LEU B O 1
ATOM 941 N N . LEU B 1 12 ? 16.141 -37.5 -29.062 1 46.88 12 LEU B N 1
ATOM 942 C CA . LEU B 1 12 ? 15.844 -36.156 -28.625 1 46.88 12 LEU B CA 1
ATOM 943 C C . LEU B 1 12 ? 15.047 -36.156 -27.312 1 46.88 12 LEU B C 1
ATOM 945 O O . LEU B 1 12 ? 13.898 -36.625 -27.297 1 46.88 12 LEU B O 1
ATOM 949 N N . LEU B 1 13 ? 15.758 -36.594 -26.203 1 44.34 13 LEU B N 1
ATOM 950 C CA . LEU B 1 13 ? 15.18 -36.375 -24.875 1 44.34 13 LEU B CA 1
ATOM 951 C C . LEU B 1 13 ? 14.516 -35 -24.781 1 44.34 13 LEU B C 1
ATOM 953 O O . LEU B 1 13 ? 15.195 -34 -24.812 1 44.34 13 LEU B O 1
ATOM 957 N N . LEU B 1 14 ? 13.375 -34.844 -25.516 1 44.75 14 LEU B N 1
ATOM 958 C CA . LEU B 1 14 ? 12.531 -33.688 -25.172 1 44.75 14 LEU B CA 1
ATOM 959 C C . LEU B 1 14 ? 12.383 -33.562 -23.656 1 44.75 14 LEU B C 1
ATOM 961 O O . LEU B 1 14 ? 11.703 -34.375 -23.031 1 44.75 14 LEU B O 1
ATOM 965 N N . THR B 1 15 ? 13.469 -33.312 -22.938 1 45.97 15 THR B N 1
ATOM 966 C CA . THR B 1 15 ? 13.281 -32.875 -21.547 1 45.97 15 THR B CA 1
ATOM 967 C C . THR B 1 15 ? 12.148 -31.875 -21.438 1 45.97 15 THR B C 1
ATOM 969 O O . THR B 1 15 ? 12.227 -30.766 -22 1 45.97 15 THR B O 1
ATOM 972 N N . MET B 1 16 ? 10.906 -32.281 -21.609 1 42.53 16 MET B N 1
ATOM 973 C CA . MET B 1 16 ? 9.797 -31.438 -21.172 1 42.53 16 MET B CA 1
ATOM 974 C C . MET B 1 16 ? 10.141 -30.719 -19.875 1 42.53 16 MET B C 1
ATOM 976 O O . MET B 1 16 ? 10.367 -31.359 -18.844 1 42.53 16 MET B O 1
ATOM 980 N N . THR B 1 17 ? 10.914 -29.688 -19.891 1 45.12 17 THR B N 1
ATOM 981 C CA . THR B 1 17 ? 10.984 -28.812 -18.734 1 45.12 17 THR B CA 1
ATOM 982 C C . THR B 1 17 ? 9.586 -28.562 -18.172 1 45.12 17 THR B C 1
ATOM 984 O O . THR B 1 17 ? 8.719 -28.031 -18.859 1 45.12 17 THR B O 1
ATOM 987 N N . LEU B 1 18 ? 8.977 -29.484 -17.453 1 44.31 18 LEU B N 1
ATOM 988 C CA . LEU B 1 18 ? 7.805 -29.109 -16.672 1 44.31 18 LEU B CA 1
ATOM 989 C C . LEU B 1 18 ? 7.953 -27.688 -16.141 1 44.31 18 LEU B C 1
ATOM 991 O O . LEU B 1 18 ? 9 -27.328 -15.594 1 44.31 18 LEU B O 1
ATOM 995 N N . PRO B 1 19 ? 7.324 -26.75 -16.797 1 44.88 19 PRO B N 1
ATOM 996 C CA . PRO B 1 19 ? 7.367 -25.484 -16.062 1 44.88 19 PRO B CA 1
ATOM 997 C C . PRO B 1 19 ? 7.355 -25.672 -14.547 1 44.88 19 PRO B C 1
ATOM 999 O O . PRO B 1 19 ? 6.543 -26.438 -14.023 1 44.88 19 PRO B O 1
ATOM 1002 N N . ALA B 1 20 ? 8.477 -25.766 -13.867 1 41.5 20 ALA B N 1
ATOM 1003 C CA . ALA B 1 20 ? 8.422 -25.656 -12.414 1 41.5 20 ALA B CA 1
ATOM 1004 C C . ALA B 1 20 ? 7.234 -24.812 -11.961 1 41.5 20 ALA B C 1
ATOM 1006 O O . ALA B 1 20 ? 7.09 -23.672 -12.383 1 41.5 20 ALA B O 1
ATOM 1007 N N . MET B 1 21 ? 6.016 -25.312 -11.969 1 43.75 21 MET B N 1
ATOM 1008 C CA . MET B 1 21 ? 5.012 -24.562 -11.227 1 43.75 21 MET B CA 1
ATOM 1009 C C . MET B 1 21 ? 5.66 -23.672 -10.164 1 43.75 21 MET B C 1
ATOM 1011 O O . MET B 1 21 ? 6.359 -24.172 -9.281 1 43.75 21 MET B O 1
ATOM 1015 N N . ALA B 1 22 ? 6.289 -22.609 -10.57 1 48 22 ALA B N 1
ATOM 1016 C CA . ALA B 1 22 ? 6.805 -21.625 -9.609 1 48 22 ALA B CA 1
ATOM 1017 C C . ALA B 1 22 ? 5.988 -21.641 -8.32 1 48 22 ALA B C 1
ATOM 1019 O O . ALA B 1 22 ? 4.797 -21.328 -8.328 1 48 22 ALA B O 1
ATOM 1020 N N . ALA B 1 23 ? 5.992 -22.688 -7.523 1 56.34 23 ALA B N 1
ATOM 1021 C CA . ALA B 1 23 ? 5.367 -22.797 -6.207 1 56.34 23 ALA B CA 1
ATOM 1022 C C . ALA B 1 23 ? 5.262 -21.422 -5.539 1 56.34 23 ALA B C 1
ATOM 1024 O O . ALA B 1 23 ? 6.191 -20.609 -5.609 1 56.34 23 ALA B O 1
ATOM 1025 N N . SER B 1 24 ? 3.979 -20.875 -5.414 1 73.12 24 SER B N 1
ATOM 1026 C CA . SER B 1 24 ? 3.74 -19.625 -4.688 1 73.12 24 SER B CA 1
ATOM 1027 C C . SER B 1 24 ? 4.578 -19.562 -3.414 1 73.12 24 SER B C 1
ATOM 1029 O O . SER B 1 24 ? 4.789 -20.578 -2.752 1 73.12 24 SER B O 1
ATOM 1031 N N . ALA B 1 25 ? 5.32 -18.5 -3.338 1 88.12 25 ALA B N 1
ATOM 1032 C CA . ALA B 1 25 ? 6.164 -18.281 -2.164 1 88.12 25 ALA B CA 1
ATOM 1033 C C . ALA B 1 25 ? 5.348 -18.375 -0.878 1 88.12 25 ALA B C 1
ATOM 1035 O O . ALA B 1 25 ? 5.875 -18.75 0.172 1 88.12 25 ALA B O 1
ATOM 1036 N N . VAL B 1 26 ? 3.959 -18.203 -1.021 1 95.31 26 VAL B N 1
ATOM 1037 C CA . VAL B 1 26 ? 3.053 -18.266 0.12 1 95.31 26 VAL B CA 1
ATOM 1038 C C . VAL B 1 26 ? 2.432 -19.672 0.203 1 95.31 26 VAL B C 1
ATOM 1040 O O . VAL B 1 26 ? 1.928 -20.188 -0.793 1 95.31 26 VAL B O 1
ATOM 1043 N N . ASN B 1 27 ? 2.453 -20.312 1.266 1 94.94 27 ASN B N 1
ATOM 1044 C CA . ASN B 1 27 ? 1.883 -21.656 1.379 1 94.94 27 ASN B CA 1
ATOM 1045 C C . ASN B 1 27 ? 0.364 -21.609 1.511 1 94.94 27 ASN B C 1
ATOM 1047 O O . ASN B 1 27 ? -0.219 -20.531 1.643 1 94.94 27 ASN B O 1
ATOM 1051 N N . ARG B 1 28 ? -0.284 -22.688 1.615 1 93.38 28 ARG B N 1
ATOM 1052 C CA . ARG B 1 28 ? -1.739 -22.781 1.56 1 93.38 28 ARG B CA 1
ATOM 1053 C C . ARG B 1 28 ? -2.373 -22.219 2.83 1 93.38 28 ARG B C 1
ATOM 1055 O O . ARG B 1 28 ? -3.514 -21.75 2.807 1 93.38 28 ARG B O 1
ATOM 1062 N N . ASP B 1 29 ? -1.677 -22.203 3.941 1 95.19 29 ASP B N 1
ATOM 1063 C CA . ASP B 1 29 ? -2.189 -21.734 5.223 1 95.19 29 ASP B CA 1
ATOM 1064 C C . ASP B 1 29 ? -1.986 -20.219 5.375 1 95.19 29 ASP B C 1
ATOM 1066 O O . ASP B 1 29 ? -2.422 -19.625 6.367 1 95.19 29 ASP B O 1
ATOM 1070 N N . GLY B 1 30 ? -1.245 -19.562 4.406 1 97.38 30 GLY B N 1
ATOM 1071 C CA . GLY B 1 30 ? -1.122 -18.109 4.402 1 97.38 30 GLY B CA 1
ATOM 1072 C C . GLY B 1 30 ? 0.128 -17.609 5.105 1 97.38 30 GLY B C 1
ATOM 1073 O O . GLY B 1 30 ? 0.133 -16.531 5.68 1 97.38 30 GLY B O 1
ATOM 1074 N N . TYR B 1 31 ? 1.163 -18.5 5.109 1 97.38 31 TYR B N 1
ATOM 1075 C CA . TYR B 1 31 ? 2.432 -18.125 5.723 1 97.38 31 TYR B CA 1
ATOM 1076 C C . TYR B 1 31 ? 3.514 -17.938 4.668 1 97.38 31 TYR B C 1
ATOM 1078 O O . TYR B 1 31 ? 3.521 -18.625 3.646 1 97.38 31 TYR B O 1
ATOM 1086 N N . TYR B 1 32 ? 4.383 -17.125 4.875 1 97.88 32 TYR B N 1
ATOM 1087 C CA . TYR B 1 32 ? 5.621 -16.953 4.129 1 97.88 32 TYR B CA 1
ATOM 1088 C C . TYR B 1 32 ? 6.828 -16.953 5.062 1 97.88 32 TYR B C 1
ATOM 1090 O O . TYR B 1 32 ? 6.957 -16.078 5.914 1 97.88 32 TYR B O 1
ATOM 1098 N N . LYS B 1 33 ? 7.637 -17.891 5.008 1 96.75 33 LYS B N 1
ATOM 1099 C CA . LYS B 1 33 ? 8.836 -18.016 5.828 1 96.75 33 LYS B CA 1
ATOM 1100 C C . LYS B 1 33 ? 8.508 -17.844 7.309 1 96.75 33 LYS B C 1
ATOM 1102 O O . LYS B 1 33 ? 9.188 -17.094 8.016 1 96.75 33 LYS B O 1
ATOM 1107 N N . GLY B 1 34 ? 7.375 -18.406 7.691 1 96.88 34 GLY B N 1
ATOM 1108 C CA . GLY B 1 34 ? 7 -18.453 9.094 1 96.88 34 GLY B CA 1
ATOM 1109 C C . GLY B 1 34 ? 6.164 -17.266 9.523 1 96.88 34 GLY B C 1
ATOM 1110 O O . GLY B 1 34 ? 5.684 -17.219 10.656 1 96.88 34 GLY B O 1
ATOM 1111 N N . ILE B 1 35 ? 6.004 -16.344 8.75 1 98.31 35 ILE B N 1
ATOM 1112 C CA . ILE B 1 35 ? 5.219 -15.156 9.078 1 98.31 35 ILE B CA 1
ATOM 1113 C C . ILE B 1 35 ? 3.775 -15.352 8.617 1 98.31 35 ILE B C 1
ATOM 1115 O O . ILE B 1 35 ? 3.523 -15.664 7.453 1 98.31 35 ILE B O 1
ATOM 1119 N N . LYS B 1 36 ? 2.865 -15.25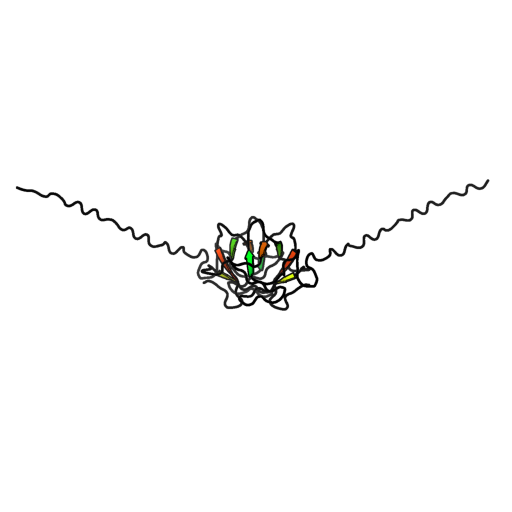8 9.508 1 98.44 36 LYS B N 1
ATOM 1120 C CA . LYS B 1 36 ? 1.448 -15.289 9.164 1 98.44 36 LYS B CA 1
ATOM 1121 C C . LYS B 1 36 ? 1.033 -14.016 8.438 1 98.44 36 LYS B C 1
ATOM 1123 O O . LYS B 1 36 ? 1.217 -12.906 8.961 1 98.44 36 LYS B O 1
ATOM 1128 N N . LEU B 1 37 ? 0.437 -14.109 7.301 1 98.56 37 LEU B N 1
ATOM 1129 C CA . LEU B 1 37 ? 0.229 -12.945 6.441 1 98.56 37 LEU B CA 1
ATOM 1130 C C . LEU B 1 37 ? -1.121 -12.297 6.723 1 98.56 37 LEU B C 1
ATOM 1132 O O . LEU B 1 37 ? -1.926 -12.102 5.809 1 98.56 37 LEU B O 1
ATOM 1136 N N . CYS B 1 38 ? -1.328 -12 7.938 1 98.62 38 CYS B N 1
ATOM 1137 C CA . CYS B 1 38 ? -2.396 -11.141 8.445 1 98.62 38 CYS B CA 1
ATOM 1138 C C . CYS B 1 38 ? -1.935 -10.367 9.672 1 98.62 38 CYS B C 1
ATOM 1140 O O . CYS B 1 38 ? -0.968 -10.75 10.328 1 98.62 38 CYS B O 1
ATOM 1142 N N . GLY B 1 39 ? -2.617 -9.242 9.867 1 98.62 39 GLY B N 1
ATOM 1143 C CA . GLY B 1 39 ? -2.289 -8.492 11.07 1 98.62 39 GLY B CA 1
ATOM 1144 C C . GLY B 1 39 ? -1.821 -7.078 10.789 1 98.62 39 GLY B C 1
ATOM 1145 O O . GLY B 1 39 ? -2.217 -6.477 9.789 1 98.62 39 GLY B O 1
ATOM 1146 N N . ARG B 1 40 ? -1.062 -6.531 11.734 1 98.62 40 ARG B N 1
ATOM 1147 C CA . ARG B 1 40 ? -0.533 -5.172 11.648 1 98.62 40 ARG B CA 1
ATOM 1148 C C . ARG B 1 40 ? 0.742 -5.133 10.812 1 98.62 40 ARG B C 1
ATOM 1150 O O . ARG B 1 40 ? 1.694 -5.867 11.094 1 98.62 40 ARG B O 1
ATOM 1157 N N . VAL B 1 41 ? 0.713 -4.316 9.812 1 98.75 41 VAL B N 1
ATOM 1158 C CA . VAL B 1 41 ? 1.81 -4.281 8.844 1 98.75 41 VAL B CA 1
ATOM 1159 C C . VAL B 1 41 ? 2.428 -2.887 8.812 1 98.75 41 VAL B C 1
ATOM 1161 O O . VAL B 1 41 ? 1.712 -1.887 8.711 1 98.75 41 VAL B O 1
ATOM 1164 N N . LYS B 1 42 ? 3.686 -2.824 8.961 1 98.56 42 LYS B N 1
ATOM 1165 C CA . LYS B 1 42 ? 4.395 -1.556 8.812 1 98.56 42 LYS B CA 1
ATOM 1166 C C . LYS B 1 42 ? 5.172 -1.514 7.496 1 98.56 42 LYS B C 1
ATOM 1168 O O . LYS B 1 42 ? 5.879 -2.463 7.16 1 98.56 42 LYS B O 1
ATOM 1173 N N . VAL B 1 43 ? 5.012 -0.468 6.789 1 98.12 43 VAL B N 1
ATOM 1174 C CA . VAL B 1 43 ? 5.746 -0.271 5.547 1 98.12 43 VAL B CA 1
ATOM 1175 C C . VAL B 1 43 ? 7.113 0.34 5.844 1 98.12 43 VAL B C 1
ATOM 1177 O O . VAL B 1 43 ? 7.211 1.327 6.578 1 98.12 43 VAL B O 1
ATOM 1180 N N . VAL B 1 44 ? 8.109 -0.257 5.273 1 97.38 44 VAL B N 1
ATOM 1181 C CA . VAL B 1 44 ? 9.461 0.262 5.477 1 97.38 44 VAL B CA 1
ATOM 1182 C C . VAL B 1 44 ? 10.188 0.355 4.137 1 97.38 44 VAL B C 1
ATOM 1184 O O . VAL B 1 44 ? 9.758 -0.244 3.148 1 97.38 44 VAL B O 1
ATOM 1187 N N . GLU B 1 45 ? 11.289 1.044 4.184 1 95.62 45 GLU B N 1
ATOM 1188 C CA . GLU B 1 45 ? 12.031 1.27 2.943 1 95.62 45 GLU B CA 1
ATOM 1189 C C . GLU B 1 45 ? 13.148 0.246 2.773 1 95.62 45 GLU B C 1
ATOM 1191 O O . GLU B 1 45 ? 13.594 -0.015 1.653 1 95.62 45 GLU B O 1
ATOM 1196 N N . HIS B 1 46 ? 13.508 -0.174 3.918 1 93.94 46 HIS B N 1
ATOM 1197 C CA . HIS B 1 46 ? 14.641 -1.092 3.891 1 93.94 46 HIS B CA 1
ATOM 1198 C C . HIS B 1 46 ? 14.516 -2.152 4.98 1 93.94 46 HIS B C 1
ATOM 1200 O O . HIS B 1 46 ? 13.844 -1.938 5.988 1 93.94 46 HIS B O 1
ATOM 1206 N N . PHE B 1 47 ? 15.18 -3.379 4.723 1 96.12 47 PHE B N 1
ATOM 1207 C CA . PHE B 1 47 ? 15.328 -4.465 5.688 1 96.12 47 PHE B CA 1
ATOM 1208 C C . PHE B 1 47 ? 13.961 -4.969 6.145 1 96.12 47 PHE B C 1
ATOM 1210 O O . PHE B 1 47 ? 13.75 -5.211 7.336 1 96.12 47 PHE B O 1
ATOM 1217 N N . ALA B 1 48 ? 13.102 -5.012 5.273 1 98.12 48 ALA B N 1
ATOM 1218 C CA . ALA B 1 48 ? 11.766 -5.512 5.582 1 98.12 48 ALA B CA 1
ATOM 1219 C C . ALA B 1 48 ? 11.773 -7.023 5.777 1 98.12 48 ALA B C 1
ATOM 1221 O O . ALA B 1 48 ? 12.641 -7.719 5.242 1 98.12 48 ALA B O 1
ATOM 1222 N N . ASP B 1 49 ? 10.859 -7.477 6.508 1 98.56 49 ASP B N 1
ATOM 1223 C CA . ASP B 1 49 ? 10.648 -8.922 6.605 1 98.56 49 ASP B CA 1
ATOM 1224 C C . ASP B 1 49 ? 10.273 -9.508 5.25 1 98.56 49 ASP B C 1
ATOM 1226 O O . ASP B 1 49 ? 10.68 -10.633 4.922 1 98.56 49 ASP B O 1
ATOM 1230 N N . ILE B 1 50 ? 9.477 -8.734 4.449 1 98.56 50 ILE B N 1
ATOM 1231 C CA . ILE B 1 50 ? 8.969 -9.242 3.18 1 98.56 50 ILE B CA 1
ATOM 1232 C C . ILE B 1 50 ? 8.984 -8.125 2.133 1 98.56 50 ILE B C 1
ATOM 1234 O O . ILE B 1 50 ? 8.484 -7.027 2.379 1 98.56 50 ILE B O 1
ATOM 1238 N N . LYS B 1 51 ? 9.508 -8.398 1.019 1 98.25 51 LYS B N 1
ATOM 1239 C CA . LYS B 1 51 ? 9.375 -7.527 -0.146 1 98.25 51 LYS B CA 1
ATOM 1240 C C . LYS B 1 51 ? 8.156 -7.91 -0.982 1 98.25 51 LYS B C 1
ATOM 1242 O O . LYS B 1 51 ? 8.023 -9.055 -1.412 1 98.25 51 LYS B O 1
ATOM 1247 N N . VAL B 1 52 ? 7.305 -6.926 -1.204 1 98.12 52 VAL B N 1
ATOM 1248 C CA . VAL B 1 52 ? 6.043 -7.254 -1.861 1 98.12 52 VAL B CA 1
ATOM 1249 C C . VAL B 1 52 ? 5.895 -6.426 -3.137 1 98.12 52 VAL B C 1
ATOM 1251 O O . VAL B 1 52 ? 6.266 -5.25 -3.166 1 98.12 52 VAL B O 1
ATOM 1254 N N . LYS B 1 53 ? 5.445 -7.016 -4.164 1 98 53 LYS B N 1
ATOM 1255 C CA . LYS B 1 53 ? 5.051 -6.324 -5.391 1 98 53 LYS B CA 1
ATOM 1256 C C . LYS B 1 53 ? 3.537 -6.336 -5.566 1 98 53 LYS B C 1
ATOM 1258 O O . LYS B 1 53 ? 2.9 -7.387 -5.441 1 98 53 LYS B O 1
ATOM 1263 N N . VAL B 1 54 ? 2.988 -5.18 -5.793 1 98 54 VAL B N 1
ATOM 1264 C CA . VAL B 1 54 ? 1.556 -5.094 -6.059 1 98 54 VAL B CA 1
ATOM 1265 C C . VAL B 1 54 ? 1.28 -5.441 -7.52 1 98 54 VAL B C 1
ATOM 1267 O O . VAL B 1 54 ? 1.89 -4.867 -8.43 1 98 54 VAL B O 1
ATOM 1270 N N . VAL B 1 55 ? 0.331 -6.34 -7.73 1 97.19 55 VAL B N 1
ATOM 1271 C CA . VAL B 1 55 ? 0.015 -6.777 -9.086 1 97.19 55 VAL B CA 1
ATOM 1272 C C . VAL B 1 55 ? -1.499 -6.797 -9.281 1 97.19 55 VAL B C 1
ATOM 1274 O O . VAL B 1 55 ? -2.258 -6.73 -8.312 1 97.19 55 VAL B O 1
ATOM 1277 N N . GLU B 1 56 ? -1.888 -6.914 -10.516 1 95.69 56 GLU B N 1
ATOM 1278 C CA . GLU B 1 56 ? -3.311 -7 -10.828 1 95.69 56 GLU B CA 1
ATOM 1279 C C . GLU B 1 56 ? -3.729 -8.445 -11.109 1 95.69 56 GLU B C 1
ATOM 1281 O O . GLU B 1 56 ? -4.906 -8.781 -10.992 1 95.69 56 GLU B O 1
ATOM 1286 N N . SER B 1 57 ? -2.656 -9.172 -11.5 1 94.06 57 SER B N 1
ATOM 1287 C CA . SER B 1 57 ? -2.973 -10.539 -11.891 1 94.06 57 SER B CA 1
ATOM 1288 C C . SER B 1 57 ? -1.974 -11.531 -11.297 1 94.06 57 SER B C 1
ATOM 1290 O O . SER B 1 57 ? -0.813 -11.188 -11.062 1 94.06 57 SER B O 1
ATOM 1292 N N . PHE B 1 58 ? -2.455 -12.773 -10.992 1 94 58 PHE B N 1
ATOM 1293 C CA . PHE B 1 58 ? -1.686 -13.922 -10.523 1 94 58 PHE B CA 1
ATOM 1294 C C . PHE B 1 58 ? -0.951 -13.594 -9.234 1 94 58 PHE B C 1
ATOM 1296 O O . PHE B 1 58 ? 0.259 -13.797 -9.125 1 94 58 PHE B O 1
ATOM 1303 N N . PRO B 1 59 ? -1.579 -13.078 -8.383 1 97.12 59 PRO B N 1
ATOM 1304 C CA . PRO B 1 59 ? -0.955 -12.805 -7.086 1 97.12 59 PRO B CA 1
ATOM 1305 C C . PRO B 1 59 ? -0.708 -14.07 -6.27 1 97.12 59 PRO B C 1
ATOM 1307 O O . PRO B 1 59 ? -1.297 -15.117 -6.551 1 97.12 59 PRO B O 1
ATOM 1310 N N . ASP B 1 60 ? 0.203 -13.977 -5.391 1 97.56 60 ASP B N 1
ATOM 1311 C CA . ASP B 1 60 ? 0.372 -15.016 -4.383 1 97.56 60 ASP B CA 1
ATOM 1312 C C . ASP B 1 60 ? -0.632 -14.844 -3.244 1 97.56 60 ASP B C 1
ATOM 1314 O O . ASP B 1 60 ? -1.009 -15.82 -2.59 1 97.56 60 ASP B O 1
ATOM 1318 N N . LEU B 1 61 ? -1.037 -13.586 -2.977 1 98.25 61 LEU B N 1
ATOM 1319 C CA . LEU B 1 61 ? -1.899 -13.234 -1.854 1 98.25 61 LEU B CA 1
ATOM 1320 C C . LEU B 1 61 ? -2.816 -12.07 -2.219 1 98.25 61 LEU B C 1
ATOM 1322 O O . LEU B 1 61 ? -2.363 -11.07 -2.771 1 98.25 61 LEU B O 1
ATOM 1326 N N . LYS B 1 62 ? -4.043 -12.234 -1.922 1 98.31 62 LYS B N 1
ATOM 1327 C CA . LYS B 1 62 ? -4.992 -11.125 -1.984 1 98.31 62 LYS B CA 1
ATOM 1328 C C . LYS B 1 62 ? -5.098 -10.414 -0.638 1 98.31 62 LYS B C 1
ATOM 1330 O O . LYS B 1 62 ? -5.34 -11.055 0.388 1 98.31 62 LYS B O 1
ATOM 1335 N N . VAL B 1 63 ? -4.918 -9.125 -0.693 1 98.62 63 VAL B N 1
ATOM 1336 C CA . VAL B 1 63 ? -4.836 -8.367 0.551 1 98.62 63 VAL B CA 1
ATOM 1337 C C . VAL B 1 63 ? -6.016 -7.398 0.642 1 98.62 63 VAL B C 1
ATOM 1339 O O . VAL B 1 63 ? -6.27 -6.633 -0.291 1 98.62 63 VAL B O 1
ATOM 1342 N N . LYS B 1 64 ? -6.742 -7.492 1.652 1 98.44 64 LYS B N 1
ATOM 1343 C CA . LYS B 1 64 ? -7.758 -6.508 2.01 1 98.44 64 LYS B CA 1
ATOM 1344 C C . LYS B 1 64 ? -7.273 -5.605 3.141 1 98.44 64 LYS B C 1
ATOM 1346 O O . LYS B 1 64 ? -6.977 -6.082 4.238 1 98.44 64 LYS B O 1
ATOM 1351 N N . VAL B 1 65 ? -7.184 -4.352 2.857 1 98.12 65 VAL B N 1
ATOM 1352 C CA . VAL B 1 65 ? -6.777 -3.396 3.883 1 98.12 65 VAL B CA 1
ATOM 1353 C C . VAL B 1 65 ? -7.934 -3.139 4.844 1 98.12 65 VAL B C 1
ATOM 1355 O O . VAL B 1 65 ? -9.055 -2.844 4.41 1 98.12 65 VAL B O 1
ATOM 1358 N N . VAL B 1 66 ? -7.633 -3.229 6.109 1 97.88 66 VAL B N 1
ATOM 1359 C CA . VAL B 1 66 ? -8.68 -3.027 7.109 1 97.88 66 VAL B CA 1
ATOM 1360 C C . VAL B 1 66 ? -8.195 -2.039 8.172 1 97.88 66 VAL B C 1
ATOM 1362 O O . VAL B 1 66 ? -6.988 -1.828 8.328 1 97.88 66 VAL B O 1
ATOM 1365 N N . GLU B 1 67 ? -9.125 -1.537 8.938 1 96.88 67 GLU B N 1
ATOM 1366 C CA . GLU B 1 67 ? -8.773 -0.556 9.961 1 96.88 67 GLU B CA 1
ATOM 1367 C C . GLU B 1 67 ? -8.695 -1.2 11.344 1 96.88 67 GLU B C 1
ATOM 1369 O O . GLU B 1 67 ? -8.133 -0.623 12.273 1 96.88 67 GLU B O 1
ATOM 1374 N N . ALA B 1 68 ? -9.422 -2.355 11.344 1 94.69 68 ALA B N 1
ATOM 1375 C CA . ALA B 1 68 ? -9.453 -3.027 12.633 1 94.69 68 ALA B CA 1
ATOM 1376 C C . ALA B 1 68 ? -9.586 -4.539 12.469 1 94.69 68 ALA B C 1
ATOM 1378 O O . ALA B 1 68 ? -10.086 -5.012 11.445 1 94.69 68 ALA B O 1
ATOM 1379 N N . PHE B 1 69 ? -9.031 -5.285 13.391 1 94.12 69 PHE B N 1
ATOM 1380 C CA . PHE B 1 69 ? -9.203 -6.723 13.578 1 94.12 69 PHE B CA 1
ATOM 1381 C C . PHE B 1 69 ? -8.727 -7.492 12.352 1 94.12 69 PHE B C 1
ATOM 1383 O O . PHE B 1 69 ? -9.492 -8.25 11.758 1 94.12 69 PHE B O 1
ATOM 1390 N N . PRO B 1 70 ? -7.531 -7.262 11.953 1 97.44 70 PRO B N 1
ATOM 1391 C CA . PRO B 1 70 ? -6.973 -8.047 10.852 1 97.44 70 PRO B CA 1
ATOM 1392 C C . PRO B 1 70 ? -6.676 -9.492 11.242 1 97.44 70 PRO B C 1
ATOM 1394 O O . PRO B 1 70 ? -5.508 -9.867 11.375 1 97.44 70 PRO B O 1
ATOM 1397 N N . ASP B 1 71 ? -7.727 -10.344 11.289 1 96.5 71 ASP B N 1
ATOM 1398 C CA . ASP B 1 71 ? -7.594 -11.656 11.922 1 96.5 71 ASP B CA 1
ATOM 1399 C C . ASP B 1 71 ? -7.562 -12.766 10.875 1 96.5 71 ASP B C 1
ATOM 1401 O O . ASP B 1 71 ? -7.242 -13.914 11.188 1 96.5 71 ASP B O 1
ATOM 1405 N N . LYS B 1 72 ? -7.848 -12.43 9.672 1 97.44 72 LYS B N 1
ATOM 1406 C CA . LYS B 1 72 ? -7.875 -13.438 8.609 1 97.44 72 LYS B CA 1
ATOM 1407 C C . LYS B 1 72 ? -6.703 -13.25 7.648 1 97.44 72 LYS B C 1
ATOM 1409 O O . LYS B 1 72 ? -6.258 -12.125 7.418 1 97.44 72 LYS B O 1
ATOM 1414 N N . ILE B 1 73 ? -6.293 -14.344 7.059 1 98.5 73 ILE B N 1
ATOM 1415 C CA . ILE B 1 73 ? -5.215 -14.289 6.082 1 98.5 73 ILE B CA 1
ATOM 1416 C C . ILE B 1 73 ? -5.566 -13.289 4.98 1 98.5 73 ILE B C 1
ATOM 1418 O O . ILE B 1 73 ? -6.676 -13.312 4.445 1 98.5 73 ILE B O 1
ATOM 1422 N N . GLY B 1 74 ? -4.629 -12.398 4.711 1 98.69 74 GLY B N 1
ATOM 1423 C CA . GLY B 1 74 ? -4.844 -11.398 3.674 1 98.69 74 GLY B CA 1
ATOM 1424 C C . GLY B 1 74 ? -5.406 -10.094 4.207 1 98.69 74 GLY B C 1
ATOM 1425 O O . GLY B 1 74 ? -5.504 -9.109 3.477 1 98.69 74 GLY B O 1
ATOM 1426 N N . GLU B 1 75 ? -5.809 -10.07 5.438 1 98.75 75 GLU B N 1
ATOM 1427 C CA . GLU B 1 75 ? -6.242 -8.812 6.039 1 98.75 75 GLU B CA 1
ATOM 1428 C C . GLU B 1 75 ? -5.07 -8.078 6.676 1 98.75 75 GLU B C 1
ATOM 1430 O O . GLU B 1 75 ? -4.43 -8.594 7.594 1 98.75 75 GLU B O 1
ATOM 1435 N N . TRP B 1 76 ? -4.801 -6.816 6.188 1 98.81 76 TRP B N 1
ATOM 1436 C CA . TRP B 1 76 ? -3.672 -6.027 6.676 1 98.81 76 TRP B CA 1
ATOM 1437 C C . TRP B 1 76 ? -4.145 -4.691 7.238 1 98.81 76 TRP B C 1
ATOM 1439 O O . TRP B 1 76 ? -4.898 -3.967 6.582 1 98.81 76 TRP B O 1
ATOM 1449 N N . LYS B 1 77 ? -3.867 -4.398 8.398 1 98.62 77 LYS B N 1
ATOM 1450 C CA . LYS B 1 77 ? -3.949 -3.047 8.953 1 98.62 77 LYS B CA 1
ATOM 1451 C C . LYS B 1 77 ? -2.582 -2.371 8.953 1 98.62 77 LYS B C 1
ATOM 1453 O O . LYS B 1 77 ? -1.677 -2.797 9.68 1 98.62 77 LYS B O 1
ATOM 1458 N N . PHE B 1 78 ? -2.438 -1.345 8.219 1 98.19 78 PHE B N 1
ATOM 1459 C CA . PHE B 1 78 ? -1.156 -0.654 8.141 1 98.19 78 PHE B CA 1
ATOM 1460 C C . PHE B 1 78 ? -0.958 0.248 9.352 1 98.19 78 PHE B C 1
ATOM 1462 O O . PHE B 1 78 ? -1.865 0.989 9.742 1 98.19 78 PHE B O 1
ATOM 1469 N N . VAL B 1 79 ? 0.234 0.163 9.922 1 97.44 79 VAL B N 1
ATOM 1470 C CA . VAL B 1 79 ? 0.506 0.897 11.148 1 97.44 79 VAL B CA 1
ATOM 1471 C C . VAL B 1 79 ? 1.877 1.563 11.062 1 97.44 79 VAL B C 1
ATOM 1473 O O . VAL B 1 79 ? 2.689 1.216 10.203 1 97.44 79 VAL B O 1
ATOM 1476 N N . GLU B 1 80 ? 2.129 2.453 12.008 1 96.06 80 GLU B N 1
ATOM 1477 C CA . GLU B 1 80 ? 3.426 3.119 12.094 1 96.06 80 GLU B CA 1
ATOM 1478 C C . GLU B 1 80 ? 4.34 2.418 13.094 1 96.06 80 GLU B C 1
ATOM 1480 O O . GLU B 1 80 ? 5.562 2.545 13.023 1 96.06 80 GLU B O 1
ATOM 1485 N N . SER B 1 81 ? 3.619 1.788 14.016 1 96 81 SER B N 1
ATOM 1486 C CA . SER B 1 81 ? 4.348 1.055 15.047 1 96 81 SER B CA 1
ATOM 1487 C C . SER B 1 81 ? 3.504 -0.08 15.617 1 96 81 SER B C 1
ATOM 1489 O O . SER B 1 81 ? 2.303 -0.165 15.344 1 96 81 SER B O 1
ATOM 1491 N N . GLY B 1 82 ? 4.172 -1.027 16.344 1 97.38 82 GLY B N 1
ATOM 1492 C CA . GLY B 1 82 ? 3.457 -2.162 16.906 1 97.38 82 GLY B CA 1
ATOM 1493 C C . GLY B 1 82 ? 3.084 -3.205 15.859 1 97.38 82 GLY B C 1
ATOM 1494 O O . GLY B 1 82 ? 2 -3.789 15.922 1 97.38 82 GLY B O 1
ATOM 1495 N N . GLU B 1 83 ? 3.939 -3.354 14.859 1 98.12 83 GLU B N 1
ATOM 1496 C CA . GLU B 1 83 ? 3.641 -4.227 13.727 1 98.12 83 GLU B CA 1
ATOM 1497 C C . GLU B 1 83 ? 3.918 -5.688 14.062 1 98.12 83 GLU B C 1
ATOM 1499 O O . GLU B 1 83 ? 4.773 -5.984 14.898 1 98.12 83 GLU B O 1
ATOM 1504 N N . ASP B 1 84 ? 3.18 -6.48 13.445 1 98.56 84 ASP B N 1
ATOM 1505 C CA . ASP B 1 84 ? 3.463 -7.914 13.477 1 98.56 84 ASP B CA 1
ATOM 1506 C C . ASP B 1 84 ? 4.578 -8.273 12.5 1 98.56 84 ASP B C 1
ATOM 1508 O O . ASP B 1 84 ? 5.391 -9.156 12.773 1 98.56 84 ASP B O 1
ATOM 1512 N N . PHE B 1 85 ? 4.68 -7.602 11.336 1 98.75 85 PHE B N 1
ATOM 1513 C CA . PHE B 1 85 ? 5.766 -7.73 10.375 1 98.75 85 PHE B CA 1
ATOM 1514 C C . PHE B 1 85 ? 5.859 -6.492 9.492 1 98.75 85 PHE B C 1
ATOM 1516 O O . PHE B 1 85 ? 4.965 -5.641 9.508 1 98.75 85 PHE B O 1
ATOM 1523 N N . THR B 1 86 ? 6.898 -6.414 8.766 1 98.69 86 THR B N 1
ATOM 1524 C CA . THR B 1 86 ? 7.129 -5.25 7.918 1 98.69 86 THR B CA 1
ATOM 1525 C C . THR B 1 86 ? 7.16 -5.648 6.445 1 98.69 86 THR B C 1
ATOM 1527 O O . THR B 1 86 ? 7.543 -6.77 6.105 1 98.69 86 THR B O 1
ATOM 1530 N N . VAL B 1 87 ? 6.742 -4.711 5.613 1 98.56 87 VAL B N 1
ATOM 1531 C CA . VAL B 1 87 ? 6.809 -4.949 4.176 1 98.56 87 VAL B CA 1
ATOM 1532 C C . VAL B 1 87 ? 7.52 -3.783 3.492 1 98.56 87 VAL B C 1
ATOM 1534 O O . VAL B 1 87 ? 7.445 -2.645 3.955 1 98.56 87 VAL B O 1
ATOM 1537 N N . GLN B 1 88 ? 8.227 -4.086 2.553 1 98.19 88 GLN B N 1
ATOM 1538 C CA . GLN B 1 88 ? 8.758 -3.131 1.59 1 98.19 88 GLN B CA 1
ATOM 1539 C C . GLN B 1 88 ? 8.133 -3.328 0.212 1 98.19 88 GLN B C 1
ATOM 1541 O O . GLN B 1 88 ? 8.18 -4.43 -0.342 1 98.19 88 GLN B O 1
ATOM 1546 N N . PHE B 1 89 ? 7.516 -2.285 -0.315 1 97.94 89 PHE B N 1
ATOM 1547 C CA . PHE B 1 89 ? 6.941 -2.367 -1.654 1 97.94 89 PHE B CA 1
ATOM 1548 C C . PHE B 1 89 ? 8.023 -2.193 -2.717 1 97.94 89 PHE B C 1
ATOM 1550 O O . PHE B 1 89 ? 8.766 -1.213 -2.697 1 97.94 89 PHE B O 1
ATOM 1557 N N . VAL B 1 90 ? 8.016 -3.15 -3.631 1 96.62 90 VAL B N 1
ATOM 1558 C CA . VAL B 1 90 ? 9.07 -3.135 -4.648 1 96.62 90 VAL B CA 1
ATOM 1559 C C . VAL B 1 90 ? 8.469 -3.445 -6.016 1 96.62 90 VAL B C 1
ATOM 1561 O O . VAL B 1 90 ? 7.348 -3.961 -6.105 1 96.62 90 VAL B O 1
ATOM 1564 N N . GLU B 1 91 ? 9.242 -3.117 -7.023 1 94.62 91 GLU B N 1
ATOM 1565 C CA . GLU B 1 91 ? 8.844 -3.453 -8.391 1 94.62 91 GLU B CA 1
ATOM 1566 C C . GLU B 1 91 ? 9.609 -4.664 -8.906 1 94.62 91 GLU B C 1
ATOM 1568 O O . GLU B 1 91 ? 9.094 -5.434 -9.719 1 94.62 91 GLU B O 1
ATOM 1573 N N . ASN B 1 92 ? 10.789 -4.723 -8.297 1 92.62 92 ASN B N 1
ATOM 1574 C CA . ASN B 1 92 ? 11.672 -5.781 -8.781 1 92.62 92 ASN B CA 1
ATOM 1575 C C . ASN B 1 92 ? 12.102 -6.707 -7.645 1 92.62 92 ASN B C 1
ATOM 1577 O O . ASN B 1 92 ? 12.305 -6.254 -6.516 1 92.62 92 ASN B O 1
ATOM 1581 N N . PHE B 1 93 ? 12.188 -8.039 -7.977 1 94.69 93 PHE B N 1
ATOM 1582 C CA . PHE B 1 93 ? 12.688 -9.094 -7.102 1 94.69 93 PHE B CA 1
ATOM 1583 C C . PHE B 1 93 ? 11.844 -9.188 -5.832 1 94.69 93 PHE B C 1
ATOM 1585 O O . PHE B 1 93 ? 12.383 -9.172 -4.723 1 94.69 93 PHE B O 1
ATOM 1592 N N . PRO B 1 94 ? 10.648 -9.234 -5.973 1 97.44 94 PRO B N 1
ATOM 1593 C CA . PRO B 1 94 ? 9.789 -9.391 -4.797 1 97.44 94 PRO B CA 1
ATOM 1594 C C . PRO B 1 94 ? 9.867 -10.797 -4.195 1 97.44 94 PRO B C 1
ATOM 1596 O O . PRO B 1 94 ? 10.227 -11.75 -4.891 1 97.44 94 PRO B O 1
ATOM 1599 N N . ASP B 1 95 ? 9.641 -10.82 -2.941 1 97.75 95 ASP B N 1
ATOM 1600 C CA . ASP B 1 95 ? 9.445 -12.117 -2.295 1 97.75 95 ASP B CA 1
ATOM 1601 C C . ASP B 1 95 ? 8.078 -12.703 -2.627 1 97.75 95 ASP B C 1
ATOM 1603 O O . ASP B 1 95 ? 7.949 -13.891 -2.902 1 97.75 95 ASP B O 1
ATOM 1607 N N . ILE B 1 96 ? 7.035 -11.859 -2.549 1 98.19 96 ILE B N 1
ATOM 1608 C CA . ILE B 1 96 ? 5.684 -12.297 -2.893 1 98.19 96 ILE B CA 1
ATOM 1609 C C . ILE B 1 96 ? 4.969 -11.195 -3.678 1 98.19 96 ILE B C 1
ATOM 1611 O O . ILE B 1 96 ? 5.348 -10.023 -3.604 1 98.19 96 ILE B O 1
ATOM 1615 N N . LYS B 1 97 ? 3.938 -11.57 -4.367 1 97.69 97 LYS B N 1
ATOM 1616 C CA . LYS B 1 97 ? 3.064 -10.648 -5.098 1 97.69 97 LYS B CA 1
ATOM 1617 C C . LYS B 1 97 ? 1.689 -10.562 -4.438 1 97.69 97 LYS B C 1
ATOM 1619 O O . LYS B 1 97 ? 1.084 -11.586 -4.113 1 97.69 97 LYS B O 1
ATOM 1624 N N . ILE B 1 98 ? 1.278 -9.32 -4.289 1 98.31 98 ILE B N 1
ATOM 1625 C CA . ILE B 1 98 ? -0.036 -9.172 -3.674 1 98.31 98 ILE B CA 1
ATOM 1626 C C . ILE B 1 98 ? -0.958 -8.391 -4.609 1 98.31 98 ILE B C 1
ATOM 1628 O O . ILE B 1 98 ? -0.492 -7.594 -5.43 1 98.31 98 ILE B O 1
ATOM 1632 N N . LYS B 1 99 ? -2.217 -8.656 -4.488 1 98.12 99 LYS B N 1
ATOM 1633 C CA . LYS B 1 99 ? -3.279 -7.867 -5.105 1 98.12 99 LYS B CA 1
ATOM 1634 C C . LYS B 1 99 ? -4.238 -7.32 -4.051 1 98.12 99 LYS B C 1
ATOM 1636 O O . LYS B 1 99 ? -4.754 -8.078 -3.221 1 98.12 99 LYS B O 1
ATOM 1641 N N . TYR B 1 100 ? -4.41 -6.023 -4.086 1 98.12 100 TYR B N 1
ATOM 1642 C CA . TYR B 1 100 ? -5.387 -5.441 -3.174 1 98.12 100 TYR B CA 1
ATOM 1643 C C . TYR B 1 100 ? -6.809 -5.777 -3.611 1 98.12 100 TYR B C 1
ATOM 1645 O O . TYR B 1 100 ? -7.145 -5.664 -4.793 1 98.12 100 TYR B O 1
ATOM 1653 N N . VAL B 1 101 ? -7.629 -6.125 -2.617 1 97.56 101 VAL B N 1
ATOM 1654 C CA . VAL B 1 101 ? -9.016 -6.461 -2.916 1 97.56 101 VAL B CA 1
ATOM 1655 C C . VAL B 1 101 ? -9.938 -5.852 -1.862 1 97.56 101 VAL B C 1
ATOM 1657 O O . VAL B 1 101 ? -9.484 -5.488 -0.772 1 97.56 101 VAL B O 1
ATOM 1660 N N . ASN B 1 102 ? -11.18 -5.793 -2.238 1 96 102 ASN B N 1
ATOM 1661 C CA . ASN B 1 102 ? -12.172 -5.27 -1.301 1 96 102 ASN B CA 1
ATOM 1662 C C . ASN B 1 102 ? -12.898 -6.391 -0.565 1 96 102 ASN B C 1
ATOM 1664 O O . ASN B 1 102 ? -13.508 -6.156 0.479 1 96 102 ASN B O 1
ATOM 1668 N N . ALA B 1 103 ? -12.758 -7.574 -1.215 1 94.62 103 ALA B N 1
ATOM 1669 C CA . ALA B 1 103 ? -13.43 -8.734 -0.63 1 94.62 103 ALA B CA 1
ATOM 1670 C C . ALA B 1 103 ? -12.672 -10.016 -0.937 1 94.62 103 ALA B C 1
ATOM 1672 O O . ALA B 1 103 ? -11.875 -10.062 -1.876 1 94.62 103 ALA B O 1
ATOM 1673 N N . PHE B 1 104 ? -12.805 -11 -0.037 1 95.69 104 PHE B N 1
ATOM 1674 C CA . PHE B 1 104 ? -12.281 -12.359 -0.188 1 95.69 104 PHE B CA 1
ATOM 1675 C C . PHE B 1 104 ? -10.758 -12.352 -0.194 1 95.69 104 PHE B C 1
ATOM 1677 O O . PHE B 1 104 ? -10.133 -12.852 -1.132 1 95.69 104 PHE B O 1
ATOM 1684 N N . PRO B 1 105 ? -10.195 -11.828 0.806 1 97.88 105 PRO B N 1
ATOM 1685 C CA . PRO B 1 105 ? -8.734 -11.898 0.921 1 97.88 105 PRO B CA 1
ATOM 1686 C C . PRO B 1 105 ? -8.234 -13.312 1.188 1 97.88 105 PRO B C 1
ATOM 1688 O O . PRO B 1 105 ? -9.016 -14.188 1.586 1 97.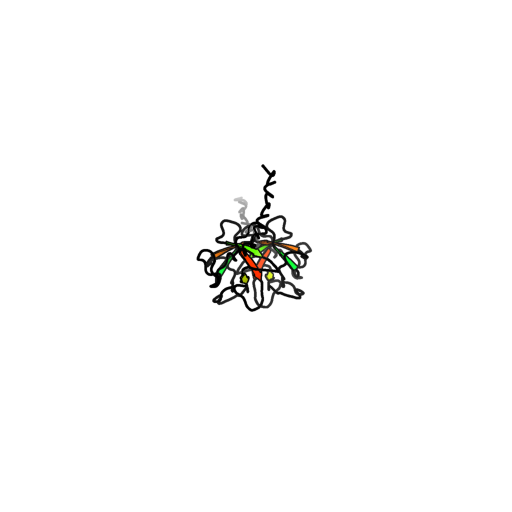88 105 PRO B O 1
ATOM 1691 N N . GLY B 1 106 ? -6.988 -13.5 0.949 1 97.12 106 GLY B N 1
ATOM 1692 C CA . GLY B 1 106 ? -6.414 -14.812 1.218 1 97.12 106 GLY B CA 1
ATOM 1693 C C . GLY B 1 106 ? -5.492 -15.297 0.115 1 97.12 106 GLY B C 1
ATOM 1694 O O . GLY B 1 106 ? -5.109 -14.523 -0.766 1 97.12 106 GLY B O 1
ATOM 1695 N N . VAL B 1 107 ? -5.117 -16.562 0.27 1 95.75 107 VAL B N 1
ATOM 1696 C CA . VAL B 1 107 ? -4.184 -17.156 -0.677 1 95.75 107 VAL B CA 1
ATOM 1697 C C . VAL B 1 107 ? -4.91 -17.516 -1.971 1 95.75 107 VAL B C 1
ATOM 1699 O O . VAL B 1 107 ? -6.055 -17.984 -1.938 1 95.75 107 VAL B O 1
ATOM 1702 N N . GLU B 1 108 ? -4.223 -17.125 -2.955 1 82.06 108 GLU B N 1
ATOM 1703 C CA . GLU B 1 108 ? -4.824 -17.453 -4.246 1 82.06 108 GLU B CA 1
ATOM 1704 C C . GLU B 1 108 ? -4.645 -18.938 -4.582 1 82.06 108 GLU B C 1
ATOM 1706 O O . GLU B 1 108 ? -3.652 -19.547 -4.191 1 82.06 108 GLU B O 1
#

InterPro domains:
  IPR046148 7(1) septoil knot domain [PF19647] (34-107)

Solvent-accessible surface area (backbone atoms only — not comparable to full-atom values): 12442 Å² total; per-residue (Å²): 136,85,82,78,79,78,78,78,75,76,72,75,73,72,71,72,72,64,73,69,70,75,70,57,67,43,43,92,89,29,32,44,97,81,40,64,49,41,24,35,31,22,71,31,73,65,91,40,80,37,36,32,20,70,33,78,66,89,39,38,29,25,30,22,73,39,82,66,82,32,80,44,48,17,19,35,22,71,30,75,64,87,50,77,47,36,33,20,73,32,74,66,87,48,63,44,34,30,22,77,37,85,65,84,45,21,62,104,134,89,71,83,79,76,77,77,72,75,73,74,73,73,72,70,70,65,73,68,70,76,70,58,67,43,45,91,89,29,31,44,96,82,40,64,47,39,24,35,31,22,70,33,72,64,91,40,80,37,36,32,22,70,33,77,65,87,40,38,29,24,31,22,72,40,83,65,82,34,80,44,47,18,20,34,22,69,31,76,65,87,50,76,48,36,32,19,73,32,74,67,85,47,64,42,34,30,23,77,38,84,67,84,45,20,62,104

Sequence (216 aa):
MKKITAILTILLLLTMTLPAMAASAVNRDGYYKGIKLCGRVKVVEHFADIKVKVVESFPDLKVKVVEAFPDKIGEWKFVESGEDFTVQFVENFPDIKIKYVNAFPGVEMKKITAILTILLLLTMTLPAMAASAVNRDGYYKGIKLCGRVKVVEHFADIKVKVVESFPDLKVKVVEAFPDKIGEWKFVESGEDFTVQFVENFPDIKIKYVNAFPGVE

Secondary structure (DSSP, 8-state):
------------------------SS-TTSEETTEES-EEEEE-SSS-SEEEEE-SSS-SEEEEE-SS---STTEEEEESSS-SEEEEE-SSS-SEEEEE-SS--EE-/------------------------SS-TTSEETTEES-EEEEE-SSS-SEEEEE-SSS-SEEEEE-SS---STTEEEEESSS-SEEEEE-SSS-SEEEEE-SS--EE-

Foldseek 3Di:
DDPPPPPPPPPPPPPPPPPPPPPACADQQQDHPRQRQWDEEEEDADPWPFEEEEDDDDWQWEAEEDCDDRPDRRYYDYDNDPGSTYYYYDDPDGSTYYYYDNDDTTGD/DPDDPPPPPPPPPPVPPPPPPPPACADQQQDHPRQRQWDEEEEDADPWPFEEEEDDDDWQWEAEEDCDDRPDRRYYDYDHDPGSTYYYYDDPDGSTYYYYDNDDTTGD

Nearest PDB structures (foldseek):
  8iwb-assembly5_E  TM=8.549E-01  e=1.678E-06  Ureaplasma parvum serovar 3 str. ATCC 700970
  8jrm-assembly1_A  TM=6.542E-01  e=7.329E-05  Ureaplasma parvum serovar 3 str. ATCC 700970
  8iwb-assembly5_E  TM=8.549E-01  e=1.718E-06  Ureaplasma parvum serovar 3 str. ATCC 700970
  8jrm-assembly1_A  TM=6.540E-01  e=7.096E-05  Ureaplasma parvum serovar 3 str. ATCC 700970